Protein AF-A0A2H8TKL1-F1 (afdb_monomer_lite)

Sequence (276 aa):
MDITWTDFHLDENIFYFHNADLKSLTFVLDSDTKDNFYLNLLTKSLANVLDAPNDHSMVLAVPGKTNYFHPKIPAFDVKYIDNCIKINDFPDPTKYLIKNTSTANYTKDQIFDCWLHQNQSWSDLVSVSENQKNSGEDSDDIFSINLHLATTSLSGSSLKNTRIPYSHKEDVSIVKYIIKNKYAFNVNVVSMWQRMEHDNVCKYRSWQSMKQRYLKHIKNDLNSKKHSFPFLTPKKLQILQQGLRYGKKKNIDREAIKLRCNKTRNFYGSTTDSSS

Structure (mmCIF, N/CA/C/O backbone):
data_AF-A0A2H8TKL1-F1
#
_entry.id   AF-A0A2H8TKL1-F1
#
loop_
_atom_site.group_PDB
_atom_site.id
_atom_site.type_symbol
_atom_site.label_atom_id
_atom_site.label_alt_id
_atom_site.label_comp_id
_atom_site.label_asym_id
_atom_site.label_entity_id
_atom_site.label_seq_id
_atom_site.pdbx_PDB_ins_code
_atom_site.Cartn_x
_atom_site.Cartn_y
_atom_site.Cartn_z
_atom_site.occupancy
_atom_site.B_iso_or_equiv
_atom_site.auth_seq_id
_atom_site.auth_comp_id
_atom_site.auth_asym_id
_atom_site.auth_atom_id
_atom_site.pdbx_PDB_model_num
ATOM 1 N N . MET A 1 1 ? -26.670 10.654 -2.402 1.00 38.06 1 MET A N 1
ATOM 2 C CA . MET A 1 1 ? -26.545 9.782 -3.586 1.00 38.06 1 MET A CA 1
ATOM 3 C C . MET A 1 1 ? -26.139 8.431 -3.057 1.00 38.06 1 MET A C 1
ATOM 5 O O . MET A 1 1 ? -24.970 8.243 -2.740 1.00 38.06 1 MET A O 1
ATOM 9 N N . ASP A 1 2 ? -27.120 7.560 -2.860 1.00 41.69 2 ASP A N 1
ATOM 10 C CA . ASP A 1 2 ? -26.876 6.191 -2.425 1.00 41.69 2 ASP A CA 1
ATOM 11 C C . ASP A 1 2 ? -26.341 5.423 -3.626 1.00 41.69 2 ASP A C 1
ATOM 13 O O . ASP A 1 2 ? -27.046 5.184 -4.603 1.00 41.69 2 ASP A O 1
ATOM 17 N N . ILE A 1 3 ? -25.043 5.139 -3.597 1.00 44.12 3 ILE A N 1
ATOM 18 C CA . ILE A 1 3 ? -24.404 4.281 -4.587 1.00 44.12 3 ILE A CA 1
ATOM 19 C C . ILE A 1 3 ? -24.923 2.872 -4.297 1.00 44.12 3 ILE A C 1
ATOM 21 O O . ILE A 1 3 ? -24.530 2.256 -3.311 1.00 44.12 3 ILE A O 1
ATOM 25 N N . THR A 1 4 ? -25.849 2.371 -5.110 1.00 45.84 4 THR A N 1
ATOM 26 C CA . THR A 1 4 ? -26.274 0.970 -5.061 1.00 45.84 4 THR A CA 1
ATOM 27 C C . THR A 1 4 ? -25.164 0.121 -5.678 1.00 45.84 4 THR A C 1
ATOM 29 O O . THR A 1 4 ? -24.956 0.133 -6.888 1.00 45.84 4 THR A O 1
ATOM 32 N N . TRP A 1 5 ? -24.404 -0.578 -4.834 1.00 54.97 5 TRP A N 1
ATOM 33 C CA . TRP A 1 5 ? -23.156 -1.284 -5.175 1.00 54.97 5 TRP A CA 1
ATOM 34 C C . TRP A 1 5 ? -23.322 -2.550 -6.038 1.00 54.97 5 TRP A C 1
ATOM 36 O O . TRP A 1 5 ? -22.360 -3.293 -6.226 1.00 54.97 5 TRP A O 1
ATOM 46 N N . THR A 1 6 ? -24.507 -2.804 -6.595 1.00 55.06 6 THR A N 1
ATOM 47 C CA . THR A 1 6 ? -24.780 -3.967 -7.457 1.00 55.06 6 THR A CA 1
ATOM 48 C C . THR A 1 6 ? -24.004 -3.956 -8.779 1.00 55.06 6 THR A C 1
ATOM 50 O O . THR A 1 6 ? -23.873 -5.010 -9.388 1.00 55.06 6 THR A O 1
ATOM 53 N N . ASP A 1 7 ? -23.430 -2.817 -9.182 1.00 52.41 7 ASP A N 1
ATOM 54 C CA . ASP A 1 7 ? -22.697 -2.665 -10.452 1.00 52.41 7 ASP A CA 1
ATOM 55 C C . ASP A 1 7 ? -21.166 -2.779 -10.336 1.00 52.41 7 ASP A C 1
ATOM 57 O O . ASP A 1 7 ? -20.454 -2.652 -11.336 1.00 52.41 7 ASP A O 1
ATOM 61 N N . PHE A 1 8 ? -20.613 -3.039 -9.145 1.00 55.91 8 PHE A N 1
ATOM 62 C CA . PHE A 1 8 ? -19.185 -3.344 -9.043 1.00 55.91 8 PHE A CA 1
ATOM 63 C C . PHE A 1 8 ? -18.929 -4.775 -9.530 1.00 55.91 8 PHE A C 1
ATOM 65 O O . PHE A 1 8 ? -18.971 -5.733 -8.758 1.00 55.91 8 PHE A O 1
ATOM 72 N N . HIS A 1 9 ? -18.617 -4.916 -10.820 1.00 56.59 9 HIS A N 1
ATOM 73 C CA . HIS A 1 9 ? -17.914 -6.082 -11.353 1.00 56.59 9 HIS A CA 1
ATOM 74 C C . HIS A 1 9 ? -16.545 -6.184 -10.659 1.00 56.59 9 HIS A C 1
ATOM 76 O O . HIS A 1 9 ? -15.546 -5.622 -11.107 1.00 56.59 9 HIS A O 1
ATOM 82 N N . LEU A 1 10 ? -16.522 -6.870 -9.514 1.00 55.94 10 LEU A N 1
ATOM 83 C CA . LEU A 1 10 ? -15.353 -7.064 -8.648 1.00 55.94 10 LEU A CA 1
ATOM 84 C C . LEU A 1 10 ? -14.206 -7.826 -9.333 1.00 55.94 10 LEU A C 1
ATOM 86 O O . LEU A 1 10 ? -13.107 -7.867 -8.792 1.00 55.94 10 LEU A O 1
ATOM 90 N N . ASP A 1 11 ? -14.428 -8.405 -10.511 1.00 57.38 11 ASP A N 1
ATOM 91 C CA . ASP A 1 11 ? -13.526 -9.402 -11.085 1.00 57.38 11 ASP A CA 1
ATOM 92 C C . ASP A 1 11 ? -12.230 -8.827 -11.685 1.00 57.38 11 ASP A C 1
ATOM 94 O O . ASP A 1 11 ? -11.278 -9.579 -11.889 1.00 57.38 11 ASP A O 1
ATOM 98 N N . GLU A 1 12 ? -12.128 -7.511 -11.922 1.00 62.22 12 GLU A N 1
ATOM 99 C CA . GLU A 1 12 ? -10.955 -6.946 -12.616 1.00 62.22 12 GLU A CA 1
ATOM 100 C C . GLU A 1 12 ? -10.049 -6.025 -11.778 1.00 62.22 12 GLU A C 1
ATOM 102 O O . GLU A 1 12 ? -8.913 -5.789 -12.185 1.00 62.22 12 GLU A O 1
ATOM 107 N N . ASN A 1 13 ? -10.465 -5.545 -10.596 1.00 65.69 13 ASN A N 1
ATOM 108 C CA . ASN A 1 13 ? -9.659 -4.616 -9.777 1.00 65.69 13 ASN A CA 1
ATOM 109 C C . ASN A 1 13 ? -9.813 -4.843 -8.261 1.00 65.69 13 ASN A C 1
ATOM 111 O O . ASN A 1 13 ? -10.158 -3.929 -7.512 1.00 65.69 13 ASN A O 1
ATOM 115 N N . ILE A 1 14 ? -9.548 -6.063 -7.791 1.00 82.69 14 ILE A N 1
ATOM 116 C CA . ILE A 1 14 ? -9.541 -6.359 -6.351 1.00 82.69 14 ILE A CA 1
ATOM 117 C C . ILE A 1 14 ? -8.308 -5.709 -5.707 1.00 82.69 14 ILE A C 1
ATOM 119 O O . ILE A 1 14 ? -7.169 -6.102 -5.973 1.00 82.69 14 ILE A O 1
ATOM 123 N N . PHE A 1 15 ? -8.534 -4.715 -4.845 1.00 91.25 15 PHE A N 1
ATOM 124 C CA . PHE A 1 15 ? -7.506 -4.201 -3.942 1.00 91.25 15 PHE A CA 1
ATOM 125 C C . PHE A 1 15 ? -7.293 -5.211 -2.814 1.00 91.25 15 PHE A C 1
ATOM 127 O O . PHE A 1 15 ? -8.241 -5.582 -2.119 1.00 91.25 15 PHE A O 1
ATOM 134 N N . TYR A 1 16 ? -6.051 -5.662 -2.644 1.00 94.75 16 TYR A N 1
ATOM 135 C CA . TYR A 1 16 ? -5.690 -6.641 -1.625 1.00 94.75 16 TYR A CA 1
ATOM 136 C C . TYR A 1 16 ? -5.029 -5.963 -0.427 1.00 94.75 16 TYR A C 1
ATOM 138 O O . TYR A 1 16 ? -4.025 -5.264 -0.582 1.00 94.75 16 TY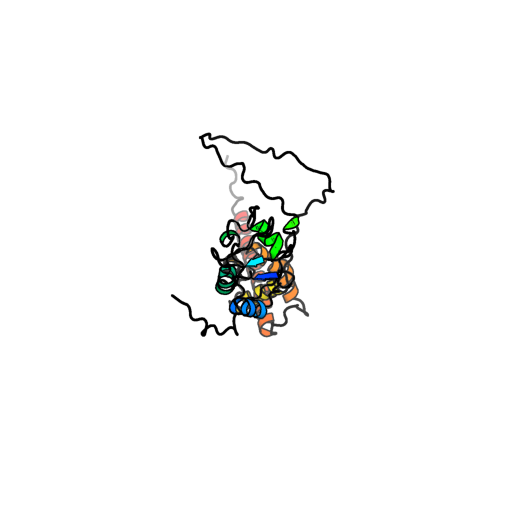R A O 1
ATOM 146 N N . PHE A 1 17 ? -5.526 -6.243 0.775 1.00 96.44 17 PHE A N 1
ATOM 147 C CA . PHE A 1 17 ? -4.977 -5.687 2.010 1.00 96.44 17 PHE A CA 1
ATOM 148 C C . PHE A 1 17 ? -3.799 -6.528 2.511 1.00 96.44 17 PHE A C 1
ATOM 150 O O . PHE A 1 17 ? -3.927 -7.291 3.465 1.00 96.44 17 PHE A O 1
ATOM 157 N N . HIS A 1 18 ? -2.638 -6.372 1.871 1.00 94.75 18 HIS A N 1
ATOM 158 C CA . HIS A 1 18 ? -1.380 -6.956 2.336 1.00 94.75 18 HIS A CA 1
ATOM 159 C C . HIS A 1 18 ? -0.299 -5.895 2.510 1.00 94.75 18 HIS A C 1
ATOM 161 O O . HIS A 1 18 ? -0.293 -4.867 1.828 1.00 94.75 18 HIS A O 1
ATOM 167 N N . ASN A 1 19 ? 0.653 -6.180 3.391 1.00 91.44 19 ASN A N 1
ATOM 168 C CA . ASN A 1 19 ? 1.857 -5.376 3.524 1.00 91.44 19 ASN A CA 1
ATOM 169 C C . ASN A 1 19 ? 2.896 -5.685 2.423 1.00 91.44 19 ASN A C 1
ATOM 171 O O . ASN A 1 19 ? 2.672 -6.485 1.510 1.00 91.44 19 ASN A O 1
ATOM 175 N N . ALA A 1 20 ? 4.066 -5.045 2.516 1.00 85.94 20 ALA A N 1
ATOM 176 C CA . ALA A 1 20 ? 5.173 -5.247 1.578 1.00 85.94 20 ALA A CA 1
ATOM 177 C C . ALA A 1 20 ? 5.708 -6.695 1.554 1.00 85.94 20 ALA A C 1
ATOM 179 O O . ALA A 1 20 ? 6.213 -7.133 0.520 1.00 85.94 20 ALA A O 1
ATOM 180 N N . ASP A 1 21 ? 5.535 -7.438 2.650 1.00 90.06 21 ASP A N 1
ATOM 181 C CA . ASP A 1 21 ? 5.932 -8.842 2.803 1.00 90.06 21 ASP A CA 1
ATOM 182 C C . ASP A 1 21 ? 4.817 -9.827 2.412 1.00 90.06 21 ASP A C 1
ATOM 184 O O . ASP A 1 21 ? 4.924 -11.021 2.687 1.00 90.06 21 ASP A O 1
ATOM 188 N N . LEU A 1 22 ? 3.739 -9.342 1.778 1.00 89.25 22 LEU A N 1
ATOM 189 C CA . LEU A 1 22 ? 2.552 -10.121 1.401 1.00 89.25 22 LEU A CA 1
ATOM 190 C C . LEU A 1 22 ? 1.801 -10.744 2.591 1.00 89.25 22 LEU A C 1
ATOM 192 O O . LEU A 1 22 ? 1.017 -11.671 2.404 1.00 89.25 22 LEU A O 1
ATOM 196 N N . LYS A 1 23 ? 1.998 -10.233 3.811 1.00 95.19 23 LYS A N 1
ATOM 197 C CA . LYS A 1 23 ? 1.192 -10.619 4.975 1.00 95.19 23 LYS A CA 1
ATOM 198 C C . LYS A 1 23 ? -0.133 -9.872 4.950 1.00 95.19 23 LYS A C 1
ATOM 200 O O . LYS A 1 23 ? -0.144 -8.657 4.746 1.00 95.19 23 LYS A O 1
ATOM 205 N N . SER A 1 24 ? -1.228 -10.591 5.176 1.00 96.75 24 SER A N 1
ATOM 206 C CA . SER A 1 24 ? -2.564 -10.002 5.269 1.00 96.75 24 SER A CA 1
ATOM 207 C C . SER A 1 24 ? -2.625 -9.005 6.421 1.00 96.75 24 SER A C 1
ATOM 209 O O . SER A 1 24 ? -2.179 -9.291 7.535 1.00 96.75 24 SER A O 1
ATOM 211 N N . LEU A 1 25 ? -3.182 -7.829 6.152 1.00 97.94 25 LEU A N 1
ATOM 212 C CA . LEU A 1 25 ? -3.425 -6.821 7.174 1.00 97.94 25 LEU A CA 1
ATOM 213 C C . LEU A 1 25 ? -4.602 -7.248 8.039 1.00 97.94 25 LEU A C 1
ATOM 215 O O . LEU A 1 25 ? -5.561 -7.848 7.550 1.00 97.94 25 LEU A O 1
ATOM 219 N N . THR A 1 26 ? -4.500 -6.950 9.331 1.00 98.31 26 THR A N 1
ATOM 220 C CA . THR A 1 26 ? -5.497 -7.353 10.317 1.00 98.31 26 THR A CA 1
ATOM 221 C C . THR A 1 26 ? -6.439 -6.197 10.622 1.00 98.31 26 THR A C 1
ATOM 223 O O . THR A 1 26 ? -6.000 -5.083 10.909 1.00 98.31 26 THR A O 1
ATOM 226 N N . PHE A 1 27 ? -7.735 -6.479 10.580 1.00 97.94 27 PHE A N 1
ATOM 227 C CA . PHE A 1 27 ? -8.808 -5.554 10.908 1.00 97.94 27 PHE A CA 1
ATOM 228 C C . PHE A 1 27 ? -9.703 -6.131 11.994 1.00 97.94 27 PHE A C 1
ATOM 230 O O . PHE A 1 27 ? -9.817 -7.346 12.149 1.00 97.94 27 PHE A O 1
ATOM 237 N N . VAL A 1 28 ? -10.375 -5.241 12.710 1.00 97.38 28 VAL A N 1
ATOM 238 C CA . VAL A 1 28 ? -11.464 -5.576 13.625 1.00 97.38 28 VAL A CA 1
ATOM 239 C C . VAL A 1 28 ? -12.647 -4.710 13.251 1.00 97.38 28 VAL A C 1
ATOM 241 O O . VAL A 1 28 ? -12.505 -3.496 13.127 1.00 97.38 28 VAL A O 1
ATOM 244 N N . LEU A 1 29 ? -13.804 -5.329 13.051 1.00 96.56 29 LEU A N 1
ATOM 245 C CA . LEU A 1 29 ? -15.054 -4.606 12.859 1.00 96.56 29 LEU A CA 1
ATOM 246 C C . LEU A 1 29 ? -15.709 -4.439 14.224 1.00 96.56 29 LEU A C 1
ATOM 248 O O . LEU A 1 29 ? -15.993 -5.435 14.894 1.00 96.56 29 LEU A O 1
ATOM 252 N N . ASP A 1 30 ? -15.935 -3.192 14.630 1.00 93.62 30 ASP A N 1
ATOM 253 C CA . ASP A 1 30 ? -16.684 -2.904 15.848 1.00 93.62 30 ASP A CA 1
ATOM 254 C C . ASP A 1 30 ? -18.075 -3.557 15.796 1.00 93.62 30 ASP A C 1
ATOM 256 O O . ASP A 1 30 ? -18.665 -3.712 14.727 1.00 93.62 30 ASP A O 1
ATOM 260 N N . SER A 1 31 ? -18.604 -3.943 16.956 1.00 80.56 31 SER A N 1
ATOM 261 C CA . SER A 1 31 ? -19.872 -4.672 17.086 1.00 80.56 31 SER A CA 1
ATOM 262 C C . SER A 1 31 ? -21.051 -3.944 16.430 1.00 80.56 31 SER A C 1
ATOM 264 O O . SER A 1 31 ? -21.811 -4.561 15.684 1.00 80.56 31 SER A O 1
ATOM 266 N N . ASP A 1 32 ? -21.116 -2.621 16.594 1.00 77.00 32 ASP A N 1
ATOM 267 C CA . ASP A 1 32 ? -22.122 -1.742 15.982 1.00 77.00 32 ASP A CA 1
ATOM 268 C C . ASP A 1 32 ? -21.934 -1.591 14.455 1.00 77.00 32 ASP A C 1
ATOM 270 O O . ASP A 1 32 ? -22.788 -1.055 13.747 1.00 77.00 32 ASP A O 1
ATOM 274 N N . THR A 1 33 ? -20.800 -2.078 13.941 1.00 65.69 33 THR A N 1
ATOM 275 C CA . THR A 1 33 ? -20.352 -2.020 12.542 1.00 65.69 33 THR A CA 1
ATOM 276 C C . THR A 1 33 ? -20.132 -3.421 11.952 1.00 65.69 33 THR A C 1
ATOM 278 O O . THR A 1 33 ? -19.560 -3.539 10.867 1.00 65.69 33 THR A O 1
ATOM 281 N N . LYS A 1 34 ? -20.619 -4.494 12.607 1.00 66.00 34 LYS A N 1
ATOM 282 C CA . LYS A 1 34 ? -20.671 -5.865 12.049 1.00 66.00 34 LYS A CA 1
ATOM 283 C C . LYS A 1 34 ? -21.721 -5.971 10.934 1.00 66.00 34 LYS A C 1
ATOM 285 O O . LYS A 1 34 ? -22.572 -6.856 10.912 1.00 66.00 34 LYS A O 1
ATOM 290 N N . ASP A 1 35 ? -21.657 -5.047 9.986 1.00 78.62 35 ASP A N 1
ATOM 291 C CA . ASP A 1 35 ? -22.319 -5.173 8.709 1.00 78.62 35 ASP A CA 1
ATOM 292 C C . ASP A 1 35 ? -21.633 -6.310 7.943 1.00 78.62 35 ASP A C 1
ATOM 294 O O . ASP A 1 35 ? -20.423 -6.279 7.677 1.00 78.62 35 ASP A O 1
ATOM 298 N N . ASN A 1 36 ? -22.420 -7.325 7.584 1.00 85.94 36 ASN A N 1
ATOM 299 C CA . ASN A 1 36 ? -21.974 -8.447 6.763 1.00 85.94 36 ASN A CA 1
ATOM 300 C C . ASN A 1 36 ? -21.308 -7.977 5.460 1.00 85.94 36 ASN A C 1
ATOM 302 O O . ASN A 1 36 ? -20.494 -8.708 4.894 1.00 85.94 36 ASN A O 1
ATOM 306 N N . PHE A 1 37 ? -21.622 -6.767 4.984 1.00 90.38 37 PHE A N 1
ATOM 307 C CA . PHE A 1 37 ? -20.977 -6.150 3.835 1.00 90.38 37 PHE A CA 1
ATOM 308 C C . PHE A 1 37 ? -19.463 -5.990 4.018 1.00 90.38 37 PHE A C 1
ATOM 310 O O . PHE A 1 37 ? -18.702 -6.556 3.231 1.00 90.38 37 PHE A O 1
ATOM 317 N N . TYR A 1 38 ? -19.007 -5.267 5.049 1.00 92.31 38 TYR A N 1
ATOM 318 C CA . TYR A 1 38 ? -17.575 -4.994 5.234 1.00 92.31 38 TYR A CA 1
ATOM 319 C C . TYR A 1 38 ? -16.793 -6.252 5.592 1.00 92.31 38 TYR A C 1
ATOM 321 O O . TYR A 1 38 ? -15.661 -6.405 5.139 1.00 92.31 38 TYR A O 1
ATOM 329 N N . LEU A 1 39 ? -17.406 -7.178 6.334 1.00 93.62 39 LEU A N 1
ATOM 330 C CA . LEU A 1 39 ? -16.805 -8.482 6.602 1.00 93.62 39 LEU A CA 1
ATOM 331 C C . LEU A 1 39 ? -16.534 -9.227 5.290 1.00 93.62 39 LEU A C 1
ATOM 333 O O . LEU A 1 39 ? -15.393 -9.588 5.010 1.00 93.62 39 LEU A O 1
ATOM 337 N N . ASN A 1 40 ? -17.558 -9.377 4.445 1.00 92.88 40 ASN A N 1
ATOM 338 C CA . ASN A 1 40 ? -17.420 -10.039 3.149 1.00 92.88 40 ASN A CA 1
ATOM 339 C C . ASN A 1 40 ? -16.418 -9.324 2.235 1.00 92.88 40 ASN A C 1
ATOM 341 O O . ASN A 1 40 ? -15.656 -9.983 1.527 1.00 92.88 40 ASN A O 1
ATOM 345 N N . LEU A 1 41 ? -16.415 -7.990 2.240 1.00 92.38 41 LEU A N 1
ATOM 346 C CA . LEU A 1 41 ? -15.499 -7.177 1.447 1.00 92.38 41 LEU A CA 1
ATOM 347 C C . LEU A 1 41 ? -14.042 -7.406 1.866 1.00 92.38 41 LEU A C 1
ATOM 349 O O . LEU A 1 41 ? -13.205 -7.727 1.026 1.00 92.38 41 LEU A O 1
ATOM 353 N N . LEU A 1 42 ? -13.753 -7.317 3.166 1.00 95.12 42 LEU A N 1
ATOM 354 C CA . LEU A 1 42 ? -12.420 -7.545 3.721 1.00 95.12 42 LEU A CA 1
ATOM 355 C C . LEU A 1 42 ? -11.940 -8.980 3.468 1.00 95.12 42 LEU A C 1
ATOM 357 O O . LEU A 1 42 ? -10.810 -9.169 3.014 1.00 95.12 42 LEU A O 1
ATOM 361 N N . THR A 1 43 ? -12.802 -9.982 3.671 1.00 94.56 43 THR A N 1
ATOM 362 C CA . THR A 1 43 ? -12.475 -11.387 3.387 1.00 94.56 43 THR A CA 1
ATOM 363 C C . THR A 1 43 ? -12.165 -11.611 1.904 1.00 94.56 43 THR A C 1
ATOM 365 O O . THR A 1 43 ? -11.169 -12.259 1.580 1.00 94.56 43 THR A O 1
ATOM 368 N N . LYS A 1 44 ? -12.956 -11.039 0.983 1.00 92.94 44 LYS A N 1
ATOM 369 C CA . LYS A 1 44 ? -12.690 -11.120 -0.468 1.00 92.94 44 LYS A CA 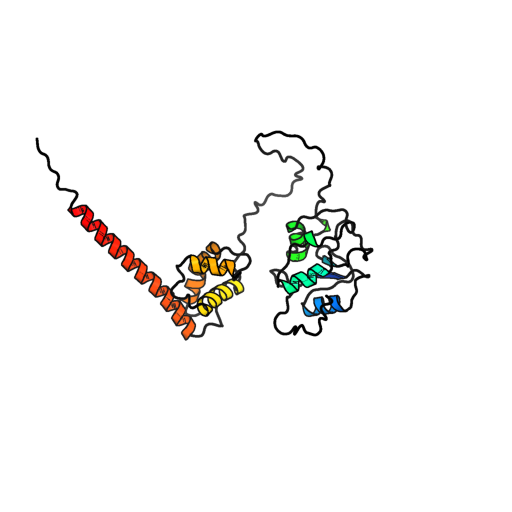1
ATOM 370 C C . LYS A 1 44 ? -11.389 -10.421 -0.869 1.00 92.94 44 LYS A C 1
ATOM 372 O O . LYS A 1 44 ? -10.696 -10.893 -1.765 1.00 92.94 44 LYS A O 1
ATOM 377 N N . SER A 1 45 ? -11.030 -9.344 -0.178 1.00 93.62 45 SER A N 1
ATOM 378 C CA . SER A 1 45 ? -9.758 -8.635 -0.348 1.00 93.62 45 SER A CA 1
ATOM 379 C C . SER A 1 45 ? -8.578 -9.273 0.407 1.00 93.62 45 SER A C 1
ATOM 381 O O . SER A 1 45 ? -7.518 -8.648 0.517 1.00 93.62 45 SER A O 1
ATOM 383 N N . LEU A 1 46 ? -8.735 -10.514 0.896 1.00 94.56 46 LEU A N 1
ATOM 384 C CA . LEU A 1 46 ? -7.721 -11.304 1.613 1.00 94.56 46 LEU A CA 1
ATOM 385 C C . LEU A 1 46 ? -7.170 -10.624 2.877 1.00 94.56 46 LEU A C 1
ATOM 387 O O . LEU A 1 46 ? -6.040 -10.885 3.300 1.00 94.56 46 LEU A O 1
ATOM 391 N N . ALA A 1 47 ? -7.965 -9.747 3.485 1.00 97.19 47 ALA A N 1
ATOM 392 C CA . ALA A 1 47 ? -7.662 -9.188 4.788 1.00 97.19 47 ALA A CA 1
ATOM 393 C C . ALA A 1 47 ? -7.958 -10.215 5.892 1.00 97.19 47 ALA A C 1
ATOM 395 O O . ALA A 1 47 ? -8.875 -11.031 5.773 1.00 97.19 47 ALA A O 1
ATOM 396 N N . ASN A 1 48 ? -7.210 -10.144 6.990 1.00 97.75 48 ASN A N 1
ATOM 397 C CA . ASN A 1 48 ? -7.514 -10.903 8.196 1.00 97.75 48 ASN A CA 1
ATOM 398 C C . ASN A 1 48 ? -8.504 -10.102 9.053 1.00 97.75 48 ASN A C 1
ATOM 400 O O . ASN A 1 48 ? -8.244 -8.937 9.345 1.00 97.75 48 ASN A O 1
ATOM 404 N N . VAL A 1 49 ? -9.621 -10.701 9.464 1.00 97.12 49 VAL A N 1
ATOM 405 C CA . VAL A 1 49 ? -10.632 -10.035 10.300 1.00 97.12 49 VAL A CA 1
ATOM 406 C C . VAL A 1 49 ? -10.744 -10.784 11.622 1.00 97.12 49 VAL A C 1
ATOM 408 O O . VAL A 1 49 ? -11.002 -11.984 11.626 1.00 97.12 49 VAL A O 1
ATOM 411 N N . LEU A 1 50 ? -10.519 -10.085 12.733 1.00 96.75 50 LEU A N 1
ATOM 412 C CA . LEU A 1 50 ? -10.567 -10.639 14.087 1.00 96.75 50 LEU A CA 1
ATOM 413 C C . LEU A 1 50 ? -11.771 -10.102 14.864 1.00 96.75 50 LEU A C 1
ATOM 415 O O . LEU A 1 50 ? -12.275 -9.016 14.582 1.00 96.75 50 LEU A O 1
ATOM 419 N N . ASP A 1 51 ? -12.182 -10.847 15.891 1.00 95.06 51 ASP A N 1
ATOM 420 C CA . ASP A 1 51 ? -13.224 -10.415 16.831 1.00 95.06 51 ASP A CA 1
ATOM 421 C C . ASP A 1 51 ? -12.715 -9.434 17.897 1.00 95.06 51 ASP A C 1
ATOM 423 O O . ASP A 1 51 ? -13.507 -8.681 18.458 1.00 95.06 51 ASP A O 1
ATOM 427 N N . ALA A 1 52 ? -11.410 -9.434 18.186 1.00 95.75 52 ALA A N 1
ATOM 428 C CA . ALA A 1 52 ? -10.800 -8.590 19.209 1.00 95.75 52 ALA A CA 1
ATOM 429 C C . ALA A 1 52 ? -9.521 -7.912 18.687 1.00 95.75 52 ALA A C 1
ATOM 431 O O . ALA A 1 52 ? -8.773 -8.530 17.918 1.00 95.75 52 ALA A O 1
ATOM 432 N N . PRO A 1 53 ? -9.252 -6.657 19.097 1.00 97.38 53 PRO A N 1
ATOM 433 C CA . PRO A 1 53 ? -8.062 -5.933 18.675 1.00 97.38 53 PRO A CA 1
ATOM 434 C C . PRO A 1 53 ? -6.787 -6.537 19.260 1.00 97.38 53 PRO A C 1
ATOM 436 O O . PRO A 1 53 ? -6.746 -7.006 20.394 1.00 97.38 53 PRO A O 1
ATOM 439 N N . ASN A 1 54 ? -5.728 -6.477 18.460 1.00 96.69 54 ASN A N 1
ATOM 440 C CA . ASN A 1 54 ? -4.354 -6.749 18.857 1.00 96.69 54 ASN A CA 1
ATOM 441 C C . ASN A 1 54 ? -3.433 -5.587 18.449 1.00 96.69 54 ASN A C 1
ATOM 443 O O . ASN A 1 54 ? -3.852 -4.641 17.774 1.00 96.69 54 ASN A O 1
ATOM 447 N N . ASP A 1 55 ? -2.158 -5.700 18.810 1.00 96.62 55 ASP A N 1
ATOM 448 C CA . ASP A 1 55 ? -1.126 -4.677 18.618 1.00 96.62 55 ASP A CA 1
ATOM 449 C C . ASP A 1 55 ? -0.823 -4.269 17.165 1.00 96.62 55 ASP A C 1
ATOM 451 O O . ASP A 1 55 ? -0.128 -3.277 16.953 1.00 96.62 55 ASP A O 1
ATOM 455 N N . HIS A 1 56 ? -1.360 -4.985 16.175 1.00 97.50 56 HIS A N 1
ATOM 456 C CA . HIS A 1 56 ? -1.177 -4.707 14.746 1.00 97.50 56 HIS A CA 1
ATOM 457 C C . HIS A 1 56 ? -2.502 -4.669 13.977 1.00 97.50 56 HIS A C 1
ATOM 459 O O . HIS A 1 56 ? -2.527 -4.773 12.748 1.00 97.50 56 HIS A O 1
ATOM 465 N N . SER A 1 57 ? -3.621 -4.555 14.690 1.00 97.88 57 SER A N 1
ATOM 466 C CA . SER A 1 57 ? -4.951 -4.491 14.092 1.00 97.88 57 SER A CA 1
ATOM 467 C C . SER A 1 57 ? -5.409 -3.047 13.889 1.00 97.88 57 SER A C 1
ATOM 469 O O . SER A 1 57 ? -5.051 -2.158 14.663 1.00 97.88 57 SER A O 1
ATOM 471 N N . MET A 1 58 ? -6.207 -2.817 12.846 1.00 98.06 58 MET A N 1
ATOM 472 C CA . MET A 1 58 ? -6.947 -1.571 12.647 1.00 98.06 58 MET A CA 1
ATOM 473 C C . MET A 1 58 ? -8.421 -1.800 12.983 1.00 98.06 58 MET A C 1
ATOM 475 O O . MET A 1 58 ? -9.084 -2.622 12.349 1.00 98.06 58 MET A O 1
ATOM 479 N N . VAL A 1 59 ? -8.933 -1.073 13.974 1.00 97.81 59 VAL A N 1
ATOM 480 C CA . VAL A 1 59 ? -10.346 -1.145 14.365 1.00 97.81 59 VAL A CA 1
ATOM 481 C C . VAL A 1 59 ? -11.158 -0.209 13.481 1.00 97.81 59 VAL A C 1
ATOM 483 O O . VAL A 1 59 ? -10.842 0.973 13.382 1.00 97.81 59 VAL A O 1
ATOM 486 N N . LEU A 1 60 ? -12.194 -0.725 12.832 1.00 97.69 60 LEU A N 1
ATOM 487 C CA . LEU A 1 60 ? -13.085 0.027 11.956 1.00 97.69 60 LEU A CA 1
ATOM 488 C C . LEU A 1 60 ? -14.453 0.169 12.612 1.00 97.69 60 LEU A C 1
ATOM 490 O O . LEU A 1 60 ? -15.028 -0.819 13.077 1.00 97.69 60 LEU A O 1
ATOM 494 N N . ALA A 1 61 ? -14.986 1.386 12.609 1.00 96.81 61 ALA A N 1
ATOM 495 C CA . ALA A 1 61 ? -16.293 1.675 13.169 1.00 96.81 61 ALA A CA 1
ATOM 496 C C . ALA A 1 61 ? -17.013 2.804 12.416 1.00 96.81 61 ALA A C 1
ATOM 498 O O . ALA A 1 61 ? -16.403 3.560 11.657 1.00 96.81 61 ALA A O 1
ATOM 499 N N . VAL A 1 62 ? -18.323 2.944 12.628 1.00 95.12 62 VAL A N 1
ATOM 500 C CA . VAL A 1 62 ? -19.089 4.090 12.112 1.00 95.12 62 VAL A CA 1
ATOM 501 C C . VAL A 1 62 ? -18.996 5.263 13.098 1.00 95.12 62 VAL A C 1
ATOM 503 O O . VAL A 1 62 ? -19.421 5.123 14.252 1.00 95.12 62 VAL A O 1
ATOM 506 N N . PRO A 1 63 ? -18.501 6.445 12.677 1.00 95.00 63 PRO A N 1
ATOM 507 C CA . PRO A 1 63 ? -18.439 7.616 13.546 1.00 95.00 63 PRO A CA 1
ATOM 508 C C . PRO A 1 63 ? -19.804 7.967 14.150 1.00 95.00 63 PRO A C 1
ATOM 510 O O . PRO A 1 63 ? -20.819 7.993 13.453 1.00 95.00 63 PRO A O 1
ATOM 513 N N . GLY A 1 64 ? -19.826 8.247 15.454 1.00 93.00 64 GLY A N 1
ATOM 514 C CA . GLY A 1 64 ? -21.038 8.614 16.195 1.00 93.00 64 GLY A CA 1
ATOM 515 C C . GLY A 1 64 ? -21.967 7.452 16.564 1.00 93.00 64 GLY A C 1
ATOM 516 O O . GLY A 1 64 ? -22.953 7.692 17.252 1.00 93.00 64 GLY A O 1
ATOM 517 N N . LYS A 1 65 ? -21.671 6.216 16.137 1.00 91.69 65 LYS A N 1
ATOM 518 C CA . LYS A 1 65 ? -22.439 5.016 16.518 1.00 91.69 65 LYS A CA 1
ATOM 519 C C . LYS A 1 65 ? -21.661 4.026 17.381 1.00 91.69 65 LYS A C 1
ATOM 521 O O . LYS A 1 65 ? -22.279 3.161 17.978 1.00 91.69 65 LYS A O 1
ATOM 526 N N . THR A 1 66 ? -20.338 4.141 17.409 1.00 92.56 66 THR A N 1
ATOM 527 C CA . THR A 1 66 ? -19.460 3.194 18.096 1.00 92.56 66 THR A CA 1
ATOM 528 C C . THR A 1 66 ? -19.345 3.478 19.589 1.00 92.56 66 THR A C 1
ATOM 530 O O . THR A 1 66 ? -19.177 4.629 19.995 1.00 92.56 66 THR A O 1
ATOM 533 N N . ASN A 1 67 ? -19.374 2.413 20.389 1.00 93.75 67 ASN A N 1
ATOM 534 C CA . ASN A 1 67 ? -19.042 2.443 21.818 1.00 93.75 67 ASN A CA 1
ATOM 535 C C . ASN A 1 67 ? -17.615 1.948 22.105 1.00 93.75 67 ASN A C 1
ATOM 537 O O . ASN A 1 67 ? -17.237 1.756 23.263 1.00 93.75 67 ASN A O 1
ATOM 541 N N . TYR A 1 68 ? -16.822 1.708 21.061 1.00 95.62 68 TYR A N 1
ATOM 542 C CA . TYR A 1 68 ? -15.468 1.201 21.200 1.00 95.62 68 TYR A CA 1
ATOM 543 C C . TYR A 1 68 ? -14.550 2.230 21.872 1.00 95.62 68 TYR A C 1
ATOM 545 O O . TYR A 1 68 ? -14.447 3.385 21.449 1.00 95.62 68 TYR A O 1
ATOM 553 N N . PHE A 1 69 ? -13.816 1.774 22.884 1.00 95.94 69 PHE A N 1
ATOM 554 C CA . PHE A 1 69 ? -12.749 2.533 23.517 1.00 95.94 69 PHE A CA 1
ATOM 555 C C . PHE A 1 69 ? -11.581 1.615 23.863 1.00 95.94 69 PHE A C 1
ATOM 557 O O . PHE A 1 69 ? -11.765 0.568 24.486 1.00 95.94 69 PHE A O 1
ATOM 564 N N . HIS A 1 70 ? -10.367 2.036 23.513 1.00 95.50 70 HIS A N 1
ATOM 565 C CA . HIS A 1 70 ? -9.146 1.368 23.941 1.00 95.50 70 HIS A CA 1
ATOM 566 C C . HIS A 1 70 ? -8.042 2.388 24.256 1.00 95.50 70 HIS A C 1
ATOM 568 O O . HIS A 1 70 ? -7.790 3.285 23.446 1.00 95.50 70 HIS A O 1
ATOM 574 N N . PRO A 1 71 ? -7.295 2.242 25.370 1.00 93.62 71 PRO A N 1
ATOM 575 C CA . PRO A 1 71 ? -6.290 3.229 25.777 1.00 93.62 71 PRO A CA 1
ATOM 576 C C . PRO A 1 71 ? -5.234 3.537 24.705 1.00 93.62 71 PRO A C 1
ATOM 578 O O . PRO A 1 71 ? -4.760 4.665 24.615 1.00 93.62 71 PRO A O 1
ATOM 581 N N . LYS A 1 72 ? -4.892 2.548 23.865 1.00 94.25 72 LYS A N 1
ATOM 582 C CA . LYS A 1 72 ? -3.793 2.633 22.882 1.00 94.25 72 LYS A CA 1
ATOM 583 C C . LYS A 1 72 ? -4.142 2.269 21.433 1.00 94.25 72 LYS A C 1
ATOM 585 O O . LYS A 1 72 ? -3.267 2.280 20.583 1.00 94.25 72 LYS A O 1
ATOM 590 N N . ILE A 1 73 ? -5.370 1.845 21.141 1.00 96.31 73 ILE A N 1
ATOM 591 C CA . ILE A 1 73 ? -5.719 1.357 19.795 1.00 96.31 73 ILE A CA 1
ATOM 592 C C . ILE A 1 73 ? -6.921 2.172 19.344 1.00 96.31 73 ILE A C 1
ATOM 594 O O . ILE A 1 73 ? -8.027 1.879 19.795 1.00 96.31 73 ILE A O 1
ATOM 598 N N . PRO A 1 74 ? -6.732 3.212 18.522 1.00 96.81 74 PRO A N 1
ATOM 599 C CA . PRO A 1 74 ? -7.841 4.040 18.080 1.00 96.81 74 PRO A CA 1
ATOM 600 C C . PRO A 1 74 ? -8.720 3.280 17.080 1.00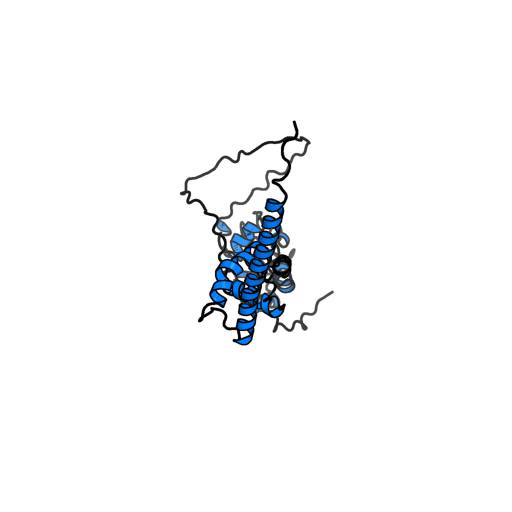 96.81 74 PRO A C 1
ATOM 602 O O . PRO A 1 74 ? -8.250 2.383 16.374 1.00 96.81 74 PRO A O 1
ATOM 605 N N . ALA A 1 75 ? -9.988 3.674 16.992 1.00 97.38 75 ALA A N 1
ATOM 606 C CA . ALA A 1 75 ? -10.857 3.253 15.901 1.00 97.38 75 ALA A CA 1
ATOM 607 C C . ALA A 1 75 ? -10.833 4.260 14.748 1.00 97.38 75 ALA A C 1
ATOM 609 O O . ALA A 1 75 ? -10.603 5.461 14.926 1.00 97.38 75 ALA A O 1
ATOM 610 N N . PHE A 1 76 ? -11.102 3.747 13.554 1.00 97.75 76 PHE A N 1
ATOM 611 C CA . PHE A 1 76 ? -11.097 4.477 12.299 1.00 97.75 76 PHE A CA 1
ATOM 612 C C . PHE A 1 76 ? -12.470 4.387 11.629 1.00 97.75 76 PHE A C 1
ATOM 614 O O . PHE A 1 76 ? -13.146 3.365 11.717 1.00 97.75 76 PHE A O 1
ATOM 621 N N . ASP A 1 77 ? -12.880 5.451 10.944 1.00 97.44 77 ASP A N 1
ATOM 622 C CA . ASP A 1 77 ? -14.093 5.480 10.133 1.00 97.44 77 ASP A CA 1
ATOM 623 C C . ASP A 1 77 ? -14.011 4.385 9.066 1.00 97.44 77 ASP A C 1
ATOM 625 O O . ASP A 1 77 ? -13.058 4.330 8.282 1.00 97.44 77 ASP A O 1
ATOM 629 N N . VAL A 1 78 ? -15.030 3.530 9.019 1.00 96.38 78 VAL A N 1
ATOM 630 C CA . VAL A 1 78 ? -15.149 2.427 8.060 1.00 96.38 78 VAL A CA 1
ATOM 631 C C . VAL A 1 78 ? -15.019 2.880 6.595 1.00 96.38 78 VAL A C 1
ATOM 633 O O . VAL A 1 78 ? -14.516 2.121 5.763 1.00 96.38 78 VAL A O 1
ATOM 636 N N . LYS A 1 79 ? -15.319 4.154 6.289 1.00 96.31 79 LYS A N 1
ATOM 637 C CA . LYS A 1 79 ? -15.061 4.781 4.973 1.00 96.31 79 LYS A CA 1
ATOM 638 C C . LYS A 1 79 ? -13.598 4.724 4.529 1.00 96.31 79 LYS A C 1
ATOM 640 O O . LYS A 1 79 ? -13.302 4.956 3.354 1.00 96.31 79 LYS A O 1
ATOM 645 N N . TYR A 1 80 ? -12.666 4.446 5.442 1.00 97.50 80 TYR A N 1
ATOM 646 C CA . TYR A 1 80 ? -11.274 4.179 5.103 1.00 97.50 80 TYR A CA 1
ATOM 647 C C . TYR A 1 80 ? -11.157 3.055 4.066 1.00 97.50 80 TYR A C 1
ATOM 649 O O . TYR A 1 80 ? -10.408 3.199 3.100 1.00 97.50 80 TYR A O 1
ATOM 657 N N . ILE A 1 81 ? -11.939 1.979 4.216 1.00 96.00 81 ILE A N 1
ATOM 658 C CA . ILE A 1 81 ? -11.928 0.825 3.308 1.00 96.00 81 ILE A CA 1
ATOM 659 C C . ILE A 1 81 ? -12.428 1.210 1.919 1.00 96.00 81 ILE A C 1
ATOM 661 O O . ILE A 1 81 ? -11.752 0.922 0.929 1.00 96.00 81 ILE A O 1
ATOM 665 N N . ASP A 1 82 ? -13.545 1.933 1.845 1.00 93.75 82 ASP A N 1
ATOM 666 C CA . ASP A 1 82 ? -14.097 2.419 0.577 1.00 93.75 82 ASP A CA 1
ATOM 667 C C . ASP A 1 82 ? -13.070 3.259 -0.180 1.00 93.75 82 ASP A C 1
ATOM 669 O O . ASP A 1 82 ? -12.846 3.079 -1.380 1.00 93.75 82 ASP A O 1
ATOM 673 N N . ASN A 1 83 ? -12.401 4.165 0.536 1.00 95.31 83 ASN A N 1
ATOM 674 C CA . ASN A 1 83 ? -11.394 5.022 -0.063 1.00 95.31 83 ASN A CA 1
ATOM 675 C C . ASN A 1 83 ? -10.142 4.245 -0.460 1.00 95.31 83 ASN A C 1
ATOM 677 O O . ASN A 1 83 ? -9.602 4.560 -1.518 1.00 95.31 83 ASN A O 1
ATOM 681 N N . CYS A 1 84 ? -9.730 3.218 0.295 1.00 95.38 84 CYS A N 1
ATOM 682 C CA . CYS A 1 84 ? -8.631 2.338 -0.108 1.00 95.38 84 CYS A CA 1
ATOM 683 C C . CYS A 1 84 ? -8.900 1.686 -1.467 1.00 95.38 84 CYS A C 1
ATOM 685 O O . CYS A 1 84 ? -8.065 1.733 -2.371 1.00 95.38 84 CYS A O 1
ATOM 687 N N . ILE A 1 85 ? -10.099 1.124 -1.627 1.00 91.88 85 ILE A N 1
ATOM 688 C CA . ILE A 1 85 ? -10.517 0.446 -2.856 1.00 91.88 85 ILE A CA 1
ATOM 689 C C . ILE A 1 85 ? -10.621 1.449 -4.005 1.00 91.88 85 ILE A C 1
ATOM 691 O O . ILE A 1 85 ? -10.087 1.214 -5.087 1.00 91.88 85 ILE A O 1
ATOM 695 N N . LYS A 1 86 ? -11.256 2.601 -3.763 1.00 90.06 86 LYS A N 1
ATOM 696 C CA . LYS A 1 86 ? -11.479 3.633 -4.782 1.00 90.06 86 LYS A CA 1
ATOM 697 C C . LYS A 1 86 ? -10.181 4.183 -5.370 1.00 90.06 86 LYS A C 1
ATOM 699 O O . LYS A 1 86 ? -10.122 4.428 -6.573 1.00 90.06 86 LYS A O 1
ATOM 704 N N . ILE A 1 87 ? -9.165 4.418 -4.539 1.00 91.69 87 ILE A N 1
ATOM 705 C CA . ILE A 1 87 ? -7.874 4.958 -4.995 1.00 91.69 87 ILE A CA 1
ATOM 706 C C . ILE A 1 87 ? -6.850 3.860 -5.310 1.00 91.69 87 ILE A C 1
ATOM 708 O O . ILE A 1 87 ? -5.774 4.171 -5.819 1.00 91.69 87 ILE A O 1
ATOM 712 N N . ASN A 1 88 ? -7.183 2.596 -5.022 1.00 90.50 88 ASN A N 1
ATOM 713 C CA . ASN A 1 88 ? -6.300 1.438 -5.151 1.00 90.50 88 ASN A CA 1
ATOM 714 C C . ASN A 1 88 ? -4.959 1.630 -4.399 1.00 90.50 88 ASN A C 1
ATOM 716 O O . ASN A 1 88 ? -3.885 1.275 -4.893 1.00 90.50 88 ASN A O 1
ATOM 720 N N . ASP A 1 89 ? -5.021 2.254 -3.218 1.00 94.31 89 ASP A N 1
ATOM 721 C CA . ASP A 1 89 ? -3.891 2.643 -2.362 1.00 94.31 89 ASP A CA 1
ATOM 722 C C . ASP A 1 89 ? -4.363 2.827 -0.902 1.00 94.31 89 ASP A C 1
ATOM 724 O O . ASP A 1 89 ? -5.551 2.946 -0.651 1.00 94.31 89 ASP A O 1
ATOM 728 N N . PHE A 1 90 ? -3.450 2.893 0.065 1.00 96.00 90 PHE A N 1
ATOM 729 C CA . PHE A 1 90 ? -3.685 3.261 1.455 1.00 96.00 90 PHE A CA 1
ATOM 730 C C . PHE A 1 90 ? -3.653 4.793 1.615 1.00 96.00 90 PHE A C 1
ATOM 732 O O . PHE A 1 90 ? -2.568 5.391 1.598 1.00 96.00 90 PHE A O 1
ATOM 739 N N . PRO A 1 91 ? -4.809 5.467 1.789 1.00 97.12 91 PRO A N 1
ATOM 740 C CA . PRO A 1 91 ? -4.824 6.889 2.087 1.00 97.12 91 PRO A CA 1
ATOM 741 C C . PRO A 1 91 ? -4.279 7.144 3.496 1.00 97.12 91 PRO A C 1
ATOM 743 O O . PRO A 1 91 ? -4.100 6.226 4.295 1.00 97.12 91 PRO A O 1
ATOM 746 N N . ASP A 1 92 ? -4.030 8.415 3.808 1.00 97.38 92 ASP A N 1
ATOM 747 C CA . ASP A 1 92 ? -3.617 8.847 5.144 1.00 97.38 92 ASP A CA 1
ATOM 748 C C . ASP A 1 92 ? -4.671 8.464 6.207 1.00 97.38 92 ASP A C 1
ATOM 750 O O . ASP A 1 92 ? -5.768 9.036 6.187 1.00 97.38 92 ASP A O 1
ATOM 754 N N . PRO A 1 93 ? -4.367 7.519 7.121 1.00 97.50 93 PRO A N 1
ATOM 755 C CA . PRO A 1 93 ? -5.332 6.991 8.079 1.00 97.50 93 PRO A CA 1
ATOM 756 C C . PRO A 1 93 ? -5.691 8.003 9.172 1.00 97.50 93 PRO A C 1
ATOM 758 O O . PRO A 1 93 ? -6.762 7.897 9.764 1.00 97.50 93 PRO A O 1
ATOM 761 N N . THR A 1 94 ? -4.867 9.035 9.404 1.00 96.94 94 THR A N 1
ATOM 762 C CA . THR A 1 94 ? -5.152 10.063 10.424 1.00 96.94 94 THR A CA 1
ATOM 763 C C . THR A 1 94 ? -6.459 10.811 10.154 1.00 96.94 94 THR A C 1
ATOM 765 O O . THR A 1 94 ? -7.154 11.209 11.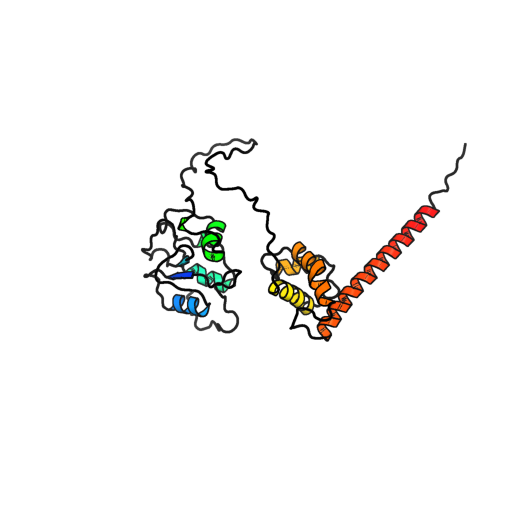084 1.00 96.94 94 THR A O 1
ATOM 768 N N . LYS A 1 95 ? -6.847 10.938 8.878 1.00 97.44 95 LYS A N 1
ATOM 769 C CA . LYS A 1 95 ? -8.095 11.589 8.441 1.00 97.44 95 LYS A CA 1
ATOM 770 C C . LYS A 1 95 ? -9.357 10.810 8.808 1.00 97.44 95 LYS A C 1
ATOM 772 O O . LYS A 1 95 ? -10.450 11.356 8.704 1.00 97.44 95 LYS A O 1
ATOM 777 N N . TYR A 1 96 ? -9.195 9.549 9.194 1.00 98.00 96 TYR A N 1
ATOM 778 C CA . TYR A 1 96 ? -10.281 8.634 9.518 1.00 98.00 96 TYR A CA 1
ATOM 779 C C . TYR A 1 96 ? -10.312 8.305 11.007 1.00 98.00 96 TYR A C 1
ATOM 781 O O . TYR A 1 96 ? -11.185 7.562 11.424 1.00 98.00 96 TYR A O 1
ATOM 789 N N . LEU A 1 97 ? -9.400 8.847 11.822 1.00 97.00 97 LEU A N 1
ATOM 790 C CA . LEU A 1 97 ? -9.412 8.631 13.266 1.00 97.00 97 LEU A CA 1
ATOM 791 C C . LEU A 1 97 ? -10.729 9.118 13.878 1.00 97.00 97 LEU A C 1
ATOM 793 O O . LEU A 1 97 ? -11.102 10.288 13.749 1.00 97.00 97 LEU A O 1
ATOM 797 N N . ILE A 1 98 ? -11.412 8.227 14.592 1.00 96.44 98 ILE A N 1
ATOM 798 C CA . ILE A 1 98 ? -12.601 8.572 15.365 1.00 96.44 98 ILE A CA 1
ATOM 799 C C . ILE A 1 98 ? -12.129 9.090 16.720 1.00 96.44 98 ILE A C 1
ATOM 801 O O . ILE A 1 98 ? -11.567 8.352 17.533 1.00 96.44 98 ILE A O 1
ATOM 805 N N . LYS A 1 99 ? -12.354 10.383 16.968 1.00 94.19 99 LYS A N 1
ATOM 806 C CA . LYS A 1 99 ? -12.022 11.017 18.250 1.00 94.19 99 LYS A CA 1
ATOM 807 C C . LYS A 1 99 ? -12.720 10.297 19.408 1.00 94.19 99 LYS A C 1
ATOM 809 O O . LYS A 1 99 ? -13.807 9.755 19.232 1.00 94.19 99 LYS A O 1
ATOM 814 N N . ASN A 1 100 ? -12.112 10.346 20.592 1.00 92.31 100 ASN A N 1
ATOM 815 C CA . ASN A 1 100 ? -12.611 9.739 21.834 1.00 92.31 100 ASN A CA 1
ATOM 816 C C . ASN A 1 100 ? -12.611 8.199 21.873 1.00 92.31 100 ASN A C 1
ATOM 818 O O . ASN A 1 100 ? -13.130 7.634 22.826 1.00 92.31 100 ASN A O 1
ATOM 822 N N . THR A 1 101 ? -12.018 7.516 20.889 1.00 94.81 101 THR A N 1
ATOM 823 C CA . THR A 1 101 ? -11.880 6.042 20.898 1.00 94.81 101 THR A CA 1
ATOM 824 C C . THR A 1 101 ? -10.544 5.569 21.479 1.00 94.81 101 THR A C 1
ATOM 826 O O . THR A 1 101 ? -10.371 4.390 21.778 1.00 94.81 101 THR A O 1
ATOM 829 N N . SER A 1 102 ? -9.605 6.497 21.678 1.00 93.88 102 SER A N 1
ATOM 830 C CA . SER A 1 102 ? -8.331 6.296 22.365 1.00 93.88 102 SER A CA 1
ATOM 831 C C . SER A 1 102 ? -7.877 7.600 23.022 1.00 93.88 102 SER A C 1
ATOM 833 O O . SER A 1 102 ? -8.288 8.685 22.610 1.00 93.88 102 SER A O 1
ATOM 835 N N . THR A 1 103 ? -7.037 7.494 24.053 1.00 89.25 103 THR A N 1
ATOM 836 C CA . THR A 1 103 ? -6.419 8.636 24.749 1.00 89.25 103 THR A CA 1
ATOM 837 C C . THR A 1 103 ? -5.156 9.151 24.067 1.00 89.25 103 THR A C 1
ATOM 839 O O . THR A 1 103 ? -4.658 10.214 24.423 1.00 89.25 103 THR A O 1
ATOM 842 N N . ALA A 1 104 ? -4.596 8.382 23.136 1.00 89.06 104 ALA A N 1
ATOM 843 C CA . ALA A 1 104 ? -3.338 8.703 22.488 1.00 89.06 104 ALA A CA 1
ATOM 844 C C . ALA A 1 104 ? -3.561 9.333 21.109 1.00 89.06 104 ALA A C 1
ATOM 846 O O . ALA A 1 104 ? -4.454 8.946 20.355 1.00 89.06 104 ALA A O 1
ATOM 847 N N . ASN A 1 105 ? -2.696 10.288 20.779 1.00 89.62 105 ASN A N 1
ATOM 848 C CA . ASN A 1 105 ? -2.606 10.870 19.451 1.00 89.62 105 ASN A CA 1
ATOM 849 C C . ASN A 1 105 ? -1.491 10.195 18.660 1.00 89.62 105 ASN A C 1
ATOM 851 O O . ASN A 1 105 ? -0.406 9.951 19.191 1.00 89.62 105 ASN A O 1
ATOM 855 N N . TYR A 1 106 ? -1.755 9.950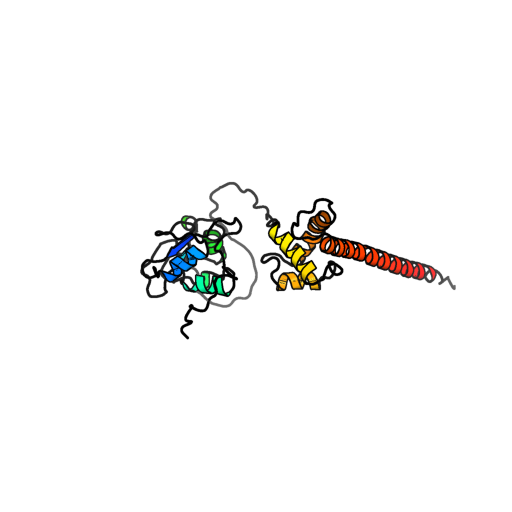 17.379 1.00 92.75 106 TYR A N 1
ATOM 856 C CA . TYR A 1 106 ? -0.839 9.245 16.494 1.00 92.75 106 TYR A CA 1
ATOM 857 C C . TYR A 1 106 ? -0.581 10.045 15.226 1.00 92.75 106 TYR A C 1
ATOM 859 O O . TYR A 1 106 ? -1.503 10.583 14.607 1.00 92.75 106 TYR A O 1
ATOM 867 N N . THR A 1 107 ? 0.681 10.097 14.812 1.00 95.50 107 THR A N 1
ATOM 868 C CA . THR A 1 107 ? 1.045 10.581 13.482 1.00 95.50 107 THR A CA 1
ATOM 869 C C . THR A 1 107 ? 0.745 9.512 12.432 1.00 95.50 107 THR A C 1
ATOM 871 O O . THR A 1 107 ? 0.609 8.324 12.731 1.00 95.50 107 THR A O 1
ATOM 874 N N . LYS A 1 108 ? 0.674 9.927 11.165 1.00 95.81 108 LYS A N 1
ATOM 875 C CA . LYS A 1 108 ? 0.507 9.019 10.023 1.00 95.81 108 LYS A CA 1
ATOM 876 C C . LYS A 1 108 ? 1.538 7.886 10.022 1.00 95.81 108 LYS A C 1
ATOM 878 O O . LYS A 1 108 ? 1.173 6.733 9.808 1.00 95.81 108 LYS A O 1
ATOM 883 N N . ASP A 1 109 ? 2.800 8.227 10.265 1.00 95.44 109 ASP A N 1
ATOM 884 C CA . ASP A 1 109 ? 3.902 7.269 10.207 1.00 95.44 109 ASP A CA 1
ATOM 885 C C . ASP A 1 109 ? 3.813 6.256 11.353 1.00 95.44 109 ASP A C 1
ATOM 887 O O . ASP A 1 109 ? 3.975 5.067 11.109 1.00 95.44 109 ASP A O 1
ATOM 891 N N . GLN A 1 110 ? 3.430 6.687 12.563 1.00 95.50 110 GLN A N 1
ATOM 892 C CA . GLN A 1 110 ? 3.194 5.779 13.694 1.00 95.50 110 GLN A CA 1
ATOM 893 C C . GLN A 1 110 ? 2.080 4.768 13.396 1.00 95.50 110 GLN A C 1
ATOM 895 O O . GLN A 1 110 ? 2.239 3.578 13.655 1.00 95.50 110 GLN A O 1
ATOM 900 N N . ILE A 1 111 ? 0.968 5.218 12.802 1.00 96.94 111 ILE A N 1
ATOM 901 C CA . ILE A 1 111 ? -0.148 4.328 12.445 1.00 96.94 111 ILE A CA 1
ATOM 902 C C . ILE A 1 111 ? 0.299 3.291 11.411 1.00 96.94 111 ILE A C 1
ATOM 904 O O . ILE A 1 111 ? -0.014 2.107 11.545 1.00 96.94 111 ILE A O 1
ATOM 908 N N . PHE A 1 112 ? 1.032 3.711 10.377 1.00 96.75 112 PHE A N 1
ATOM 909 C CA . PHE A 1 112 ? 1.533 2.777 9.373 1.00 96.75 112 PHE A CA 1
ATOM 910 C C . PHE A 1 112 ? 2.605 1.842 9.921 1.00 96.75 112 PHE A C 1
ATOM 912 O O . PHE A 1 112 ? 2.562 0.659 9.596 1.00 96.75 112 PHE A O 1
ATOM 919 N N . ASP A 1 113 ? 3.511 2.312 10.773 1.00 95.56 113 ASP A N 1
ATOM 920 C CA . ASP A 1 113 ? 4.497 1.445 11.415 1.00 95.56 113 ASP A CA 1
ATOM 921 C C . ASP A 1 113 ? 3.837 0.372 12.284 1.00 95.56 113 ASP A C 1
ATOM 923 O O . ASP A 1 113 ? 4.294 -0.773 12.268 1.00 95.56 113 ASP A O 1
ATOM 927 N N . CYS A 1 114 ? 2.732 0.691 12.964 1.00 96.38 114 CYS A N 1
ATOM 928 C CA . CYS A 1 114 ? 1.996 -0.285 13.763 1.00 96.38 114 CYS A CA 1
ATOM 929 C C . CYS A 1 114 ? 1.187 -1.277 12.932 1.00 96.38 114 CYS A C 1
ATOM 931 O O . CYS A 1 114 ? 1.312 -2.490 13.109 1.00 96.38 114 CYS A O 1
ATOM 933 N N . TRP A 1 115 ? 0.356 -0.774 12.023 1.00 97.50 115 TRP A N 1
ATOM 934 C CA . TRP A 1 115 ? -0.629 -1.593 11.320 1.00 97.50 115 TRP A CA 1
ATOM 935 C C . TRP A 1 115 ? -0.116 -2.140 9.982 1.00 97.50 115 TRP A C 1
ATOM 937 O O . TRP A 1 115 ? -0.206 -3.340 9.718 1.00 97.50 115 TRP A O 1
ATOM 947 N N . LEU A 1 116 ? 0.438 -1.274 9.129 1.00 96.25 116 LEU A N 1
ATOM 948 C CA . LEU A 1 116 ? 0.819 -1.630 7.760 1.00 96.25 116 LEU A CA 1
ATOM 949 C C . LEU A 1 116 ? 2.179 -2.333 7.714 1.00 96.25 116 LEU A C 1
ATOM 951 O O . LEU A 1 116 ? 2.326 -3.361 7.057 1.00 96.25 116 LEU A O 1
ATOM 955 N N . HIS A 1 117 ? 3.185 -1.775 8.381 1.00 94.25 117 HIS A N 1
ATOM 956 C CA . HIS A 1 117 ? 4.547 -2.301 8.370 1.00 94.25 117 HIS A CA 1
ATOM 957 C C . HIS A 1 117 ? 4.793 -3.316 9.487 1.00 94.25 117 HIS A C 1
ATOM 959 O O . HIS A 1 117 ? 5.623 -4.199 9.303 1.00 94.25 117 HIS A O 1
ATOM 965 N N . GLN A 1 118 ? 4.037 -3.238 10.589 1.00 95.25 118 GLN A N 1
ATOM 966 C CA . GLN A 1 118 ? 4.197 -4.095 11.773 1.00 95.25 118 GLN A CA 1
ATOM 967 C C . GLN A 1 118 ? 5.616 -4.013 12.367 1.00 95.25 118 GLN A C 1
ATOM 969 O O . GLN A 1 118 ? 6.157 -4.993 12.872 1.00 95.25 118 GLN A O 1
ATOM 974 N N . ASN A 1 119 ? 6.228 -2.828 12.285 1.00 93.00 119 ASN A N 1
ATOM 975 C CA . ASN A 1 119 ? 7.542 -2.523 12.853 1.00 93.00 119 ASN A CA 1
ATOM 976 C C . ASN A 1 119 ? 7.458 -2.180 14.346 1.00 93.00 119 ASN A C 1
ATOM 978 O O . ASN A 1 119 ? 8.449 -2.300 15.063 1.00 93.00 119 ASN A O 1
ATOM 982 N N . GLN A 1 120 ? 6.297 -1.695 14.792 1.00 95.00 120 GLN A N 1
ATOM 983 C CA . GLN A 1 120 ? 6.027 -1.274 16.166 1.00 95.00 120 GLN A CA 1
ATOM 984 C C . GLN A 1 120 ? 4.688 -1.852 16.622 1.00 95.00 120 GLN A C 1
ATOM 986 O O . GLN A 1 120 ? 3.816 -2.117 15.797 1.00 95.00 120 GLN A O 1
ATOM 991 N N . SER A 1 121 ? 4.506 -2.052 17.922 1.00 95.81 121 SER A N 1
ATOM 992 C CA . SER A 1 121 ? 3.213 -2.439 18.488 1.00 95.81 121 SER A CA 1
ATOM 993 C C . SER A 1 121 ? 2.441 -1.195 18.935 1.00 95.81 121 SER A C 1
ATOM 995 O O . SER A 1 121 ? 3.046 -0.202 19.349 1.00 95.81 121 SER A O 1
ATOM 997 N N . TRP A 1 122 ? 1.105 -1.234 18.897 1.00 95.56 122 TRP A N 1
ATOM 998 C CA . TRP A 1 122 ? 0.290 -0.181 19.523 1.00 95.56 122 TRP A CA 1
ATOM 999 C C . TRP A 1 122 ? 0.641 0.007 21.006 1.00 95.56 122 TRP A C 1
ATOM 1001 O O . TRP A 1 122 ? 0.618 1.126 21.522 1.00 95.56 122 TRP A O 1
ATOM 1011 N N . SER A 1 123 ? 0.997 -1.084 21.686 1.00 92.44 123 SER A N 1
ATOM 1012 C CA . SER A 1 123 ? 1.404 -1.082 23.088 1.00 92.44 123 SER A CA 1
ATOM 1013 C C . SER A 1 123 ? 2.719 -0.347 23.366 1.00 92.44 123 SER A C 1
ATOM 1015 O O . SER A 1 123 ? 2.840 0.244 24.443 1.00 92.44 123 SER A O 1
ATOM 1017 N N . ASP A 1 124 ? 3.661 -0.316 22.426 1.00 91.94 124 ASP A N 1
ATOM 1018 C CA . ASP A 1 124 ? 4.980 0.308 22.610 1.00 91.94 124 ASP A CA 1
ATOM 1019 C C . ASP A 1 124 ? 4.995 1.808 22.292 1.00 91.94 124 ASP A C 1
ATOM 1021 O O . ASP A 1 124 ? 5.961 2.507 22.609 1.00 91.94 124 ASP A O 1
ATOM 1025 N N . LEU A 1 125 ? 3.931 2.333 21.677 1.00 89.00 125 LEU A N 1
ATOM 1026 C CA . LEU A 1 125 ? 3.867 3.745 21.324 1.00 89.00 125 LEU A CA 1
ATOM 1027 C C . LEU A 1 125 ? 3.753 4.630 22.569 1.00 89.00 125 LEU A C 1
ATOM 1029 O O . LEU A 1 125 ? 2.810 4.544 23.359 1.00 89.00 125 LEU A O 1
ATOM 1033 N N . VAL A 1 126 ? 4.714 5.544 22.703 1.00 79.88 126 VAL A N 1
ATOM 1034 C CA . VAL A 1 126 ? 4.688 6.598 23.717 1.00 79.88 126 VAL A CA 1
ATOM 1035 C C . VAL A 1 126 ? 3.670 7.649 23.283 1.00 79.88 126 VAL A C 1
ATOM 1037 O O . VAL A 1 126 ? 3.859 8.333 22.276 1.00 79.88 126 VAL A O 1
ATOM 1040 N N . SER A 1 127 ? 2.580 7.779 24.039 1.00 66.00 127 SER A N 1
ATOM 1041 C CA . SER A 1 127 ? 1.572 8.810 23.799 1.00 66.00 127 SER A CA 1
ATOM 1042 C C . SER A 1 127 ? 2.197 10.195 23.959 1.00 66.00 127 SER A C 1
ATOM 1044 O O . SER A 1 127 ? 2.696 10.530 25.036 1.00 66.00 127 SER A O 1
ATOM 1046 N N . VAL A 1 128 ? 2.139 11.016 22.913 1.00 63.44 128 VAL A N 1
ATOM 1047 C CA . VAL A 1 128 ? 2.479 12.437 23.021 1.00 63.44 128 VAL A CA 1
ATOM 1048 C C . VAL A 1 128 ? 1.362 13.105 23.821 1.00 63.44 128 VAL A C 1
ATOM 1050 O O . VAL A 1 128 ? 0.218 13.133 23.368 1.00 63.44 128 VAL A O 1
ATOM 1053 N N . SER A 1 129 ? 1.659 13.591 25.029 1.00 54.56 129 SER A N 1
ATOM 1054 C CA . SER A 1 129 ? 0.664 14.317 25.822 1.00 54.56 129 SER A CA 1
ATOM 1055 C C . SER A 1 129 ? 0.358 15.671 25.169 1.00 54.56 129 SER A C 1
ATOM 1057 O O . SER A 1 129 ? 1.255 16.370 24.702 1.00 54.56 129 SER A O 1
ATOM 1059 N N . GLU A 1 130 ? -0.918 16.058 25.130 1.00 54.47 130 GLU A N 1
ATOM 1060 C CA . GLU A 1 130 ? -1.408 17.296 24.491 1.00 54.47 130 GLU A CA 1
ATOM 1061 C C . GLU A 1 130 ? -1.026 18.601 25.225 1.00 54.47 130 GLU A C 1
ATOM 1063 O O . GLU A 1 130 ? -1.479 19.684 24.861 1.00 54.47 130 GLU A O 1
ATOM 1068 N N . ASN A 1 131 ? -0.146 18.551 26.225 1.00 50.62 131 ASN A N 1
ATOM 1069 C CA . ASN A 1 131 ? 0.071 19.658 27.162 1.00 50.62 131 ASN A CA 1
ATOM 1070 C C . ASN A 1 131 ? 1.078 20.736 26.707 1.00 50.62 131 ASN A C 1
ATOM 1072 O O . ASN A 1 131 ? 1.686 21.386 27.553 1.00 50.62 131 ASN A O 1
ATOM 1076 N N . GLN A 1 132 ? 1.245 20.987 25.402 1.00 48.22 132 GLN A N 1
ATOM 1077 C CA . GLN A 1 132 ? 2.046 22.127 24.907 1.00 48.22 132 GLN A CA 1
ATOM 1078 C C . GLN A 1 132 ? 1.447 22.820 23.672 1.00 48.22 132 GLN A C 1
ATOM 1080 O O . GLN A 1 132 ? 2.116 23.053 22.667 1.00 48.22 132 GLN A O 1
ATOM 1085 N N . LYS A 1 133 ? 0.176 23.214 23.743 1.00 48.31 133 LYS A N 1
ATOM 1086 C CA . LYS A 1 133 ? -0.360 24.282 22.886 1.00 48.31 133 LYS A CA 1
ATOM 1087 C C . LYS A 1 133 ? -1.156 25.256 23.737 1.00 48.31 133 LYS A C 1
ATOM 1089 O O . LYS A 1 133 ? -2.352 25.069 23.887 1.00 48.31 133 LYS A O 1
ATOM 1094 N N . ASN A 1 134 ? -0.473 26.248 24.309 1.00 42.88 134 ASN A N 1
ATOM 1095 C CA . ASN A 1 134 ? -1.040 27.543 24.702 1.00 42.88 134 ASN A CA 1
ATOM 1096 C C . ASN A 1 134 ? 0.082 28.515 25.098 1.00 42.88 134 ASN A C 1
ATOM 1098 O O . ASN A 1 134 ? 0.562 28.462 26.224 1.00 42.88 134 ASN A O 1
ATOM 1102 N N . SER A 1 135 ? 0.468 29.389 24.166 1.00 40.25 135 SER A N 1
ATOM 1103 C CA . SER A 1 135 ? 0.664 30.837 24.368 1.00 40.25 135 SER A CA 1
ATOM 1104 C C . SER A 1 135 ? 1.265 31.414 23.085 1.00 40.25 135 SER A C 1
ATOM 1106 O O . SER A 1 135 ? 2.389 31.075 22.720 1.00 40.25 135 SER A O 1
ATOM 1108 N N . GLY A 1 136 ? 0.488 32.227 22.372 1.00 49.94 136 GLY A N 1
ATOM 1109 C CA . GLY A 1 136 ? 1.022 33.080 21.317 1.00 49.94 136 GLY A CA 1
ATOM 1110 C C . GLY A 1 136 ? 1.746 34.279 21.920 1.00 49.94 136 GLY A C 1
ATOM 1111 O O . GLY A 1 136 ? 1.355 34.730 22.990 1.00 49.94 136 GLY A O 1
ATOM 1112 N N . GLU A 1 137 ? 2.793 34.740 21.242 1.00 42.75 137 GLU A N 1
ATOM 1113 C CA . GLU A 1 137 ? 3.103 36.143 20.933 1.00 42.75 137 GLU A CA 1
ATOM 1114 C C . GLU A 1 137 ? 4.450 36.211 20.195 1.00 42.75 137 GLU A C 1
ATOM 1116 O O . GLU A 1 137 ? 5.292 35.320 20.308 1.00 42.75 137 GLU A O 1
ATOM 1121 N N . ASP A 1 138 ? 4.565 37.236 19.358 1.00 47.62 138 ASP A N 1
ATOM 1122 C CA . ASP A 1 138 ? 5.588 37.486 18.349 1.00 47.62 138 ASP A CA 1
ATOM 1123 C C . ASP A 1 138 ? 7.038 37.427 18.857 1.00 47.62 138 ASP A C 1
ATOM 1125 O O . ASP A 1 138 ? 7.375 38.035 19.869 1.00 47.62 138 ASP A O 1
ATOM 1129 N N . SER A 1 139 ? 7.922 36.784 18.085 1.00 42.56 139 SER A N 1
ATOM 1130 C CA . SER A 1 139 ? 9.347 37.138 18.014 1.00 42.56 139 SER A CA 1
ATOM 1131 C C . SER A 1 139 ? 10.024 36.382 16.872 1.00 42.56 139 SER A C 1
ATOM 1133 O O . SER A 1 139 ? 10.219 35.166 16.935 1.00 42.56 139 SER A O 1
ATOM 1135 N N . ASP A 1 140 ? 10.444 37.125 15.854 1.00 46.72 140 ASP A N 1
ATOM 1136 C CA . ASP A 1 140 ? 11.506 36.715 14.944 1.00 46.72 140 ASP A CA 1
ATOM 1137 C C . ASP A 1 140 ? 12.804 36.572 15.755 1.00 46.72 140 ASP A C 1
ATOM 1139 O O . ASP A 1 140 ? 13.312 37.572 16.245 1.00 46.72 140 ASP A O 1
ATOM 1143 N N . ASP A 1 141 ? 13.319 35.358 15.966 1.00 40.44 141 ASP A N 1
ATOM 1144 C CA . ASP A 1 141 ? 14.738 35.073 15.718 1.00 40.44 141 ASP A CA 1
ATOM 1145 C C . ASP A 1 141 ? 15.152 33.610 15.943 1.00 40.44 141 ASP A C 1
ATOM 1147 O O . ASP A 1 141 ? 14.632 32.835 16.743 1.00 40.44 141 ASP A O 1
ATOM 1151 N N . ILE A 1 142 ? 16.159 33.285 15.152 1.00 45.44 142 ILE A N 1
ATOM 1152 C CA . ILE A 1 142 ? 16.932 32.067 14.973 1.00 45.44 142 ILE A CA 1
ATOM 1153 C C . ILE A 1 142 ? 17.578 31.556 16.285 1.00 45.44 142 ILE A C 1
ATOM 1155 O O . ILE A 1 142 ? 18.281 32.310 16.941 1.00 45.44 142 ILE A O 1
ATOM 1159 N N . PHE A 1 143 ? 17.461 30.257 16.607 1.00 35.78 143 PHE A N 1
ATOM 1160 C CA . PHE A 1 143 ? 18.568 29.271 16.729 1.00 35.78 143 PHE A CA 1
ATOM 1161 C C . PHE A 1 143 ? 18.160 28.025 17.544 1.00 35.78 143 PHE A C 1
ATOM 1163 O O . PHE A 1 143 ? 17.787 28.091 18.705 1.00 35.78 143 PHE A O 1
ATOM 1170 N N . SER A 1 144 ? 18.372 26.874 16.906 1.00 38.25 144 SER A N 1
ATOM 1171 C CA . SER A 1 144 ? 19.045 25.684 17.437 1.00 38.25 144 SER A CA 1
ATOM 1172 C C . SER A 1 144 ? 18.604 25.011 18.745 1.00 38.25 144 SER A C 1
ATOM 1174 O O . SER A 1 144 ? 18.850 25.481 19.845 1.00 38.25 144 SER A O 1
ATOM 1176 N N . ILE A 1 145 ? 18.148 23.767 18.548 1.00 45.88 145 ILE A N 1
ATOM 1177 C CA . ILE A 1 145 ? 18.634 22.532 19.190 1.00 45.88 145 ILE A CA 1
ATOM 1178 C C . ILE A 1 145 ? 18.869 22.620 20.706 1.00 45.88 145 ILE A C 1
ATOM 1180 O O . ILE A 1 145 ? 19.925 23.054 21.147 1.00 45.88 145 ILE A O 1
ATOM 1184 N N . ASN A 1 146 ? 17.956 22.020 21.474 1.00 35.00 146 ASN A N 1
ATOM 1185 C CA . ASN A 1 146 ? 18.305 21.195 22.634 1.00 35.00 146 ASN A CA 1
ATOM 1186 C C . ASN A 1 146 ? 17.149 20.241 22.969 1.00 35.00 146 ASN A C 1
ATOM 1188 O O . ASN A 1 146 ? 16.243 20.573 23.727 1.00 35.00 146 ASN A O 1
ATOM 1192 N N . LEU A 1 147 ? 17.198 19.034 22.394 1.00 38.84 147 LEU A N 1
ATOM 1193 C CA . LEU A 1 147 ? 16.453 17.875 22.883 1.00 38.84 147 LEU A CA 1
ATOM 1194 C C . LEU A 1 147 ? 17.417 17.019 23.717 1.00 38.84 147 LEU A C 1
ATOM 1196 O O . LEU A 1 147 ? 18.215 16.250 23.189 1.00 38.84 147 LEU A O 1
ATOM 1200 N N . HIS A 1 148 ? 17.343 17.208 25.027 1.00 35.97 148 HIS A N 1
ATOM 1201 C CA . HIS A 1 148 ? 17.968 16.430 26.097 1.00 35.97 148 HIS A CA 1
ATOM 1202 C C . HIS A 1 148 ? 16.824 16.315 27.125 1.00 35.97 148 HIS A C 1
ATOM 1204 O O . HIS A 1 148 ? 16.225 17.330 27.451 1.00 35.97 148 HIS A O 1
ATOM 1210 N N . LEU A 1 149 ? 16.355 15.180 27.636 1.00 41.91 149 LEU A N 1
ATOM 1211 C CA . LEU A 1 149 ? 17.023 13.951 28.020 1.00 41.91 149 LEU A CA 1
ATOM 1212 C C . LEU A 1 149 ? 15.938 12.953 28.457 1.00 41.91 149 LEU A C 1
ATOM 1214 O O . LEU A 1 149 ? 15.081 13.325 29.253 1.00 41.91 149 LEU A O 1
ATOM 1218 N N . ALA A 1 150 ? 16.018 11.702 28.011 1.00 34.03 150 ALA A N 1
ATOM 1219 C CA . ALA A 1 150 ? 15.676 10.517 28.811 1.00 34.03 150 ALA A CA 1
ATOM 1220 C C . ALA A 1 150 ? 16.118 9.270 28.035 1.00 34.03 150 ALA A C 1
ATOM 1222 O O . ALA A 1 150 ? 15.320 8.468 27.560 1.00 34.03 150 ALA A O 1
ATOM 1223 N N . THR A 1 151 ? 17.433 9.156 27.856 1.00 36.09 151 THR A N 1
ATOM 1224 C CA . THR A 1 151 ? 18.083 7.991 27.260 1.00 36.09 151 THR A CA 1
ATOM 1225 C C . THR A 1 151 ? 18.389 6.997 28.373 1.00 36.09 151 THR A C 1
ATOM 1227 O O . THR A 1 151 ? 19.419 7.098 29.037 1.00 36.09 151 THR A O 1
ATOM 1230 N N . THR A 1 152 ? 17.515 6.018 28.581 1.00 38.09 152 THR A N 1
ATOM 1231 C CA . THR A 1 152 ? 17.885 4.768 29.250 1.00 38.09 152 THR A CA 1
ATOM 1232 C C . THR A 1 152 ? 18.482 3.820 28.212 1.00 38.09 152 THR A C 1
ATOM 1234 O O . THR A 1 152 ? 17.793 3.140 27.462 1.00 38.09 152 THR A O 1
ATOM 1237 N N . SER A 1 153 ? 19.811 3.868 28.134 1.00 47.34 153 SER A N 1
ATOM 1238 C CA . SER A 1 153 ? 20.731 2.771 27.808 1.00 47.34 153 SER A CA 1
ATOM 1239 C C . SER A 1 153 ? 20.137 1.489 27.193 1.00 47.34 153 SER A C 1
ATOM 1241 O O . SER A 1 153 ? 19.930 0.507 27.903 1.00 47.34 153 SER A O 1
ATOM 1243 N N . LEU A 1 154 ? 20.013 1.442 25.865 1.00 40.50 154 LEU A N 1
ATOM 1244 C CA . LEU A 1 154 ? 20.136 0.208 25.082 1.00 40.50 154 LEU A CA 1
ATOM 1245 C C . LEU A 1 154 ? 20.953 0.505 23.817 1.00 40.50 154 LEU A C 1
ATOM 1247 O O . LEU A 1 154 ? 20.867 1.577 23.223 1.00 40.50 154 LEU A O 1
ATOM 1251 N N . SER A 1 155 ? 21.837 -0.429 23.487 1.00 42.97 155 SER A N 1
ATOM 1252 C CA . SER A 1 155 ? 22.990 -0.278 22.602 1.00 42.97 155 SER A CA 1
ATOM 1253 C C . SER A 1 155 ? 22.679 0.371 21.250 1.00 42.97 155 SER A C 1
ATOM 1255 O O . SER A 1 155 ? 21.934 -0.175 20.434 1.00 42.97 155 SER A O 1
ATOM 1257 N N . GLY A 1 156 ? 23.349 1.491 20.979 1.00 43.38 156 GLY A N 1
ATOM 1258 C CA . GLY A 1 156 ? 23.390 2.126 19.670 1.00 43.38 156 GLY A CA 1
ATOM 1259 C C . GLY A 1 156 ? 24.077 1.235 18.641 1.00 43.38 156 GLY A C 1
ATOM 1260 O O . GLY A 1 156 ? 25.296 1.266 18.485 1.00 43.38 156 GLY A O 1
ATOM 1261 N N . SER A 1 157 ? 23.283 0.486 17.881 1.00 46.97 157 SER A N 1
ATOM 1262 C CA . SER A 1 157 ? 23.654 0.192 16.504 1.00 46.97 157 SER A CA 1
ATOM 1263 C C . SER A 1 157 ? 23.194 1.382 15.669 1.00 46.97 157 SER A C 1
ATOM 1265 O O . SER A 1 157 ? 22.023 1.757 15.693 1.00 46.97 157 SER A O 1
ATOM 1267 N N . SER A 1 158 ? 24.125 2.039 14.979 1.00 46.84 158 SER A N 1
ATOM 1268 C CA . SER A 1 158 ? 23.791 3.053 13.985 1.00 46.84 158 SER A CA 1
ATOM 1269 C C . SER A 1 158 ? 22.752 2.453 13.032 1.00 46.84 158 SER A C 1
ATOM 1271 O O . SER A 1 158 ? 23.092 1.514 12.303 1.00 46.84 158 SER A O 1
ATOM 1273 N N . LEU A 1 159 ? 21.514 2.955 13.027 1.00 50.19 159 LEU A N 1
ATOM 1274 C CA . LEU A 1 159 ? 20.533 2.630 11.994 1.00 50.19 159 LEU A CA 1
ATOM 1275 C C . LEU A 1 159 ? 21.063 3.216 10.684 1.00 50.19 159 LEU A C 1
ATOM 1277 O O . LEU A 1 159 ? 20.775 4.345 10.292 1.00 50.19 159 LEU A O 1
ATOM 1281 N N . LYS A 1 160 ? 21.957 2.462 10.041 1.00 50.19 160 LYS A N 1
ATOM 1282 C CA . LYS A 1 160 ? 22.441 2.736 8.697 1.00 50.19 160 LYS A CA 1
ATOM 1283 C C . LYS A 1 160 ? 21.192 2.773 7.838 1.00 50.19 160 LYS A C 1
ATOM 1285 O O . LYS A 1 160 ? 20.483 1.781 7.777 1.00 50.19 160 LYS A O 1
ATOM 1290 N N . ASN A 1 161 ? 20.938 3.920 7.226 1.00 48.81 161 ASN A N 1
ATOM 1291 C CA . ASN A 1 161 ? 19.841 4.192 6.309 1.00 48.81 161 ASN A CA 1
ATOM 1292 C C . ASN A 1 161 ? 19.802 3.109 5.206 1.00 48.81 161 ASN A C 1
ATOM 1294 O O . ASN A 1 161 ? 20.484 3.208 4.179 1.00 48.81 161 ASN A O 1
ATOM 1298 N N . THR A 1 162 ? 19.103 2.003 5.470 1.00 58.53 162 THR A N 1
ATOM 1299 C CA . THR A 1 162 ? 19.040 0.829 4.603 1.00 58.53 162 THR A CA 1
ATOM 1300 C C . THR A 1 162 ? 18.079 1.173 3.485 1.00 58.53 162 THR A C 1
ATOM 1302 O O . THR A 1 162 ? 16.864 1.059 3.599 1.00 58.53 162 THR A O 1
ATOM 1305 N N . ARG A 1 163 ? 18.640 1.661 2.375 1.00 78.69 163 ARG A N 1
ATOM 1306 C CA . ARG A 1 163 ? 17.883 1.898 1.143 1.00 78.69 163 ARG A CA 1
ATOM 1307 C C . ARG A 1 163 ? 17.034 0.665 0.833 1.00 78.69 163 ARG A C 1
ATOM 1309 O O . ARG A 1 163 ? 17.592 -0.414 0.637 1.00 78.69 163 ARG A O 1
ATOM 1316 N N . ILE A 1 164 ? 15.716 0.848 0.742 1.00 85.75 164 ILE A N 1
ATOM 1317 C CA . ILE A 1 164 ? 14.765 -0.224 0.419 1.00 85.75 164 ILE A CA 1
ATOM 1318 C C . ILE A 1 164 ? 15.226 -0.904 -0.885 1.00 85.75 164 ILE A C 1
ATOM 1320 O O . ILE A 1 164 ? 15.359 -0.209 -1.902 1.00 85.75 164 ILE A O 1
ATOM 1324 N N . PRO A 1 165 ? 15.492 -2.220 -0.907 1.00 92.31 165 PRO A N 1
ATOM 1325 C CA . PRO A 1 165 ? 15.955 -2.913 -2.108 1.00 92.31 165 PRO A CA 1
ATOM 1326 C C . PRO A 1 165 ? 14.851 -2.970 -3.168 1.00 92.31 165 PRO A C 1
ATOM 1328 O O . PRO A 1 165 ? 13.670 -2.988 -2.838 1.00 92.31 165 PRO A O 1
ATOM 1331 N N . TYR A 1 166 ? 15.225 -2.970 -4.450 1.00 96.06 166 TYR A N 1
ATOM 1332 C CA . TYR A 1 166 ? 14.263 -3.151 -5.542 1.00 96.06 166 TYR A CA 1
ATOM 1333 C C . TYR A 1 166 ? 13.787 -4.600 -5.595 1.00 96.06 166 TYR A C 1
ATOM 1335 O O . TYR A 1 166 ? 14.603 -5.522 -5.672 1.00 96.06 166 TYR A O 1
ATOM 1343 N N . SER A 1 167 ? 12.473 -4.779 -5.608 1.00 95.25 167 SER A N 1
ATOM 1344 C CA . SER A 1 167 ? 11.825 -6.068 -5.819 1.00 95.25 167 SER A CA 1
ATOM 1345 C C . SER A 1 167 ? 11.865 -6.478 -7.294 1.00 95.25 167 SER A C 1
ATOM 1347 O O . SER A 1 167 ? 11.914 -5.646 -8.204 1.00 95.25 167 SER A O 1
ATOM 1349 N N . HIS A 1 168 ? 11.763 -7.783 -7.555 1.00 95.12 168 HIS A N 1
ATOM 1350 C CA . HIS A 1 168 ? 11.653 -8.286 -8.926 1.00 95.12 168 HIS A CA 1
ATOM 1351 C C . HIS A 1 168 ? 10.383 -7.767 -9.632 1.00 95.12 168 HIS A C 1
ATOM 1353 O O . HIS A 1 168 ? 10.402 -7.494 -10.831 1.00 95.12 168 HIS A O 1
ATOM 1359 N N . LYS A 1 169 ? 9.292 -7.552 -8.881 1.00 95.12 169 LYS A N 1
ATOM 1360 C CA . LYS A 1 169 ? 8.048 -6.957 -9.394 1.00 95.12 169 LYS A CA 1
ATOM 1361 C C . LYS A 1 169 ? 8.277 -5.538 -9.923 1.00 95.12 169 LYS A C 1
ATOM 1363 O O . LYS A 1 169 ? 7.786 -5.218 -11.002 1.00 95.12 169 LYS A O 1
ATOM 1368 N N . GLU A 1 170 ? 9.047 -4.714 -9.212 1.00 97.31 170 GLU A N 1
ATOM 1369 C CA . GLU A 1 170 ? 9.421 -3.369 -9.676 1.00 97.31 170 GLU A CA 1
ATOM 1370 C C . GLU A 1 170 ? 10.257 -3.428 -10.964 1.00 97.31 170 GLU A C 1
ATOM 1372 O O . GLU A 1 170 ? 9.952 -2.718 -11.924 1.00 97.31 170 GLU A O 1
ATOM 1377 N N . ASP A 1 171 ? 11.253 -4.319 -11.039 1.00 97.44 171 ASP A N 1
ATOM 1378 C CA . ASP A 1 171 ? 12.059 -4.498 -12.256 1.00 97.44 171 ASP A CA 1
ATOM 1379 C C . ASP A 1 171 ? 11.180 -4.907 -13.457 1.00 97.44 171 ASP A C 1
ATOM 1381 O O . ASP A 1 171 ? 11.313 -4.361 -14.558 1.00 97.44 171 ASP A O 1
ATOM 1385 N N . VAL A 1 172 ? 10.232 -5.828 -13.243 1.00 96.56 172 VAL A N 1
ATOM 1386 C CA . VAL A 1 172 ? 9.240 -6.248 -14.246 1.00 96.56 172 VAL A CA 1
ATOM 1387 C C . VAL A 1 172 ? 8.374 -5.067 -14.693 1.00 96.56 172 VAL A C 1
ATOM 1389 O O . VAL A 1 172 ? 8.166 -4.896 -15.898 1.00 96.56 172 VAL A O 1
ATOM 1392 N N . SER A 1 173 ? 7.888 -4.242 -13.763 1.00 97.50 173 SER A N 1
ATOM 1393 C CA . SER A 1 173 ? 7.077 -3.056 -14.067 1.00 97.50 173 SER A CA 1
ATOM 1394 C C . SER A 1 173 ? 7.838 -2.044 -14.921 1.00 97.50 173 SER A C 1
ATOM 1396 O O . SER A 1 173 ? 7.306 -1.576 -15.931 1.00 97.50 173 SER A O 1
ATOM 1398 N N . ILE A 1 174 ? 9.108 -1.777 -14.593 1.00 97.81 174 ILE A N 1
ATOM 1399 C CA . ILE A 1 174 ? 9.991 -0.904 -15.380 1.00 97.81 174 ILE A CA 1
ATOM 1400 C C . ILE A 1 174 ? 10.103 -1.414 -16.823 1.00 97.81 174 ILE A C 1
ATOM 1402 O O . ILE A 1 174 ? 9.869 -0.667 -17.777 1.00 97.81 174 ILE A O 1
ATOM 1406 N N . VAL A 1 175 ? 10.418 -2.700 -17.006 1.00 97.19 175 VAL A N 1
ATOM 1407 C CA . VAL A 1 175 ? 10.601 -3.289 -18.343 1.00 97.19 175 VAL A CA 1
ATOM 1408 C C . VAL A 1 175 ? 9.290 -3.313 -19.133 1.00 97.19 175 VAL A C 1
ATOM 1410 O O . VAL A 1 175 ? 9.276 -2.958 -20.316 1.00 97.19 175 VAL A O 1
ATOM 1413 N N . LYS A 1 176 ? 8.171 -3.681 -18.494 1.00 96.75 176 LYS A N 1
ATOM 1414 C CA . LYS A 1 176 ? 6.839 -3.654 -19.119 1.00 96.75 176 LYS A CA 1
ATOM 1415 C C . LYS A 1 176 ? 6.491 -2.255 -19.614 1.00 96.75 176 LYS A C 1
ATOM 1417 O O . LYS A 1 176 ? 6.038 -2.123 -20.752 1.00 96.75 176 LYS A O 1
ATOM 1422 N N . TYR A 1 177 ? 6.740 -1.227 -18.806 1.00 97.62 177 TYR A N 1
ATOM 1423 C CA . TYR A 1 177 ? 6.450 0.155 -19.175 1.00 97.62 177 TYR A CA 1
ATOM 1424 C C . TYR A 1 177 ? 7.270 0.613 -20.389 1.00 97.62 177 TYR A C 1
ATOM 1426 O O . TYR A 1 177 ? 6.714 1.201 -21.320 1.00 97.62 177 TYR A O 1
ATOM 1434 N N . ILE A 1 178 ? 8.570 0.295 -20.427 1.00 96.38 178 ILE A N 1
ATOM 1435 C CA . ILE A 1 178 ? 9.451 0.641 -21.556 1.00 96.38 178 ILE A CA 1
ATOM 1436 C C . ILE A 1 178 ? 8.953 0.000 -22.858 1.00 96.38 178 ILE A C 1
ATOM 1438 O O . ILE A 1 178 ? 8.917 0.662 -23.896 1.00 96.38 178 ILE A O 1
ATOM 1442 N N . ILE A 1 179 ? 8.543 -1.270 -22.820 1.00 95.38 179 ILE A N 1
ATOM 1443 C CA . ILE A 1 179 ? 8.028 -1.972 -24.006 1.00 95.38 179 ILE A CA 1
ATOM 1444 C C . ILE A 1 179 ? 6.682 -1.396 -24.438 1.00 95.38 179 ILE A C 1
ATOM 1446 O O . ILE A 1 179 ? 6.505 -1.091 -25.618 1.00 95.38 179 ILE A O 1
ATOM 1450 N N . LYS A 1 180 ? 5.744 -1.243 -23.493 1.00 95.56 180 LYS A N 1
ATOM 1451 C CA . LYS A 1 180 ? 4.382 -0.754 -23.751 1.00 95.56 180 LYS A CA 1
ATOM 1452 C C . LYS A 1 180 ? 4.405 0.595 -24.467 1.00 95.56 180 LYS A C 1
ATOM 1454 O O . LYS A 1 180 ? 3.692 0.780 -25.447 1.00 95.56 180 LYS A O 1
ATOM 1459 N N . ASN A 1 181 ? 5.282 1.494 -24.028 1.00 95.62 181 ASN A N 1
ATOM 1460 C CA . ASN A 1 181 ? 5.398 2.848 -24.565 1.00 95.62 181 ASN A CA 1
ATOM 1461 C C . ASN A 1 181 ? 6.472 2.993 -25.664 1.00 95.62 181 ASN A C 1
ATOM 1463 O O . ASN A 1 181 ? 6.807 4.107 -26.056 1.00 95.62 181 ASN A O 1
ATOM 1467 N N . LYS A 1 182 ? 7.023 1.878 -26.174 1.00 93.38 182 LYS A N 1
ATOM 1468 C CA . LYS A 1 182 ? 8.047 1.848 -27.241 1.00 93.38 182 LYS A CA 1
ATOM 1469 C C . LYS A 1 182 ? 9.310 2.667 -26.924 1.00 93.38 182 LYS A C 1
ATOM 1471 O O . LYS A 1 182 ? 10.001 3.138 -27.824 1.00 93.38 182 LYS A O 1
ATOM 1476 N N . TYR A 1 183 ? 9.676 2.778 -25.651 1.00 94.00 183 TYR A N 1
ATOM 1477 C CA . TYR A 1 183 ? 10.816 3.577 -25.204 1.00 94.00 183 TYR A CA 1
ATOM 1478 C C . TYR A 1 183 ? 12.174 2.867 -25.268 1.00 94.00 183 TYR A C 1
ATOM 1480 O O . TYR A 1 183 ? 13.166 3.392 -24.763 1.00 94.00 183 TYR A O 1
ATOM 1488 N N . ALA A 1 184 ? 12.267 1.700 -25.908 1.00 92.19 184 ALA A N 1
ATOM 1489 C CA . ALA A 1 184 ? 13.511 0.929 -25.989 1.00 92.19 184 ALA A CA 1
ATOM 1490 C C . ALA A 1 184 ? 14.718 1.763 -26.477 1.00 92.19 184 ALA A C 1
ATOM 1492 O O . ALA A 1 184 ? 15.822 1.618 -25.956 1.00 92.19 184 ALA A O 1
ATOM 1493 N N . PHE A 1 185 ? 14.502 2.691 -27.415 1.00 89.81 185 PHE A N 1
ATOM 1494 C CA . PHE A 1 185 ? 15.535 3.574 -27.978 1.00 89.81 185 PHE A CA 1
ATOM 1495 C C . PHE A 1 185 ? 15.748 4.877 -27.186 1.00 89.81 185 PHE A C 1
ATOM 1497 O O . PHE A 1 185 ? 16.719 5.599 -27.420 1.00 89.81 185 PHE A O 1
ATOM 1504 N N . ASN A 1 186 ? 14.877 5.166 -26.217 1.00 88.00 186 ASN A N 1
ATOM 1505 C CA . ASN A 1 186 ? 14.816 6.434 -25.490 1.00 88.00 186 ASN A CA 1
ATOM 1506 C C . ASN A 1 186 ? 15.160 6.278 -24.001 1.00 88.00 186 ASN A C 1
ATOM 1508 O O . ASN A 1 186 ? 14.999 7.221 -23.234 1.00 88.00 186 ASN A O 1
ATOM 1512 N N . VAL A 1 187 ? 15.720 5.135 -23.594 1.00 86.56 187 VAL A N 1
ATOM 1513 C CA . VAL A 1 187 ? 16.091 4.831 -22.197 1.00 86.56 187 VAL A CA 1
ATOM 1514 C C . VAL A 1 187 ? 17.052 5.840 -21.549 1.00 86.56 187 VAL A C 1
ATOM 1516 O O . VAL A 1 187 ? 17.165 5.901 -20.327 1.00 86.56 187 VAL A O 1
ATOM 1519 N N . ASN A 1 188 ? 17.747 6.663 -22.337 1.00 83.75 188 ASN A N 1
ATOM 1520 C CA . ASN A 1 188 ? 18.643 7.703 -21.821 1.00 83.75 188 ASN A CA 1
ATOM 1521 C C . ASN A 1 188 ? 17.935 9.042 -21.537 1.00 83.75 188 ASN A C 1
ATOM 1523 O O . ASN A 1 188 ? 18.512 9.899 -20.865 1.00 83.75 188 ASN A O 1
ATOM 1527 N N . VAL A 1 189 ? 16.713 9.234 -22.042 1.00 89.44 189 VAL A N 1
ATOM 1528 C CA . VAL A 1 189 ? 15.980 10.504 -21.977 1.00 89.44 189 VAL A CA 1
ATOM 1529 C C . VAL A 1 189 ? 15.341 10.671 -20.597 1.00 89.44 189 VAL A C 1
ATOM 1531 O O . VAL A 1 189 ? 14.637 9.784 -20.129 1.00 89.44 189 VAL A O 1
ATOM 1534 N N . VAL A 1 190 ? 15.580 11.812 -19.942 1.00 92.38 190 VAL A N 1
ATOM 1535 C CA . VAL A 1 190 ? 15.077 12.101 -18.583 1.00 92.38 190 VAL A CA 1
ATOM 1536 C C . VAL A 1 190 ? 13.548 12.153 -18.531 1.00 92.38 190 VAL A C 1
ATOM 1538 O O . VAL A 1 190 ? 12.967 11.579 -17.614 1.00 92.38 190 VAL A O 1
ATOM 1541 N N . SER A 1 191 ? 12.901 12.742 -19.542 1.00 92.81 191 SER A N 1
ATOM 1542 C CA . SER A 1 191 ? 11.439 12.893 -19.583 1.00 92.81 191 SER A CA 1
ATOM 1543 C C . SER A 1 191 ? 10.686 11.563 -19.521 1.00 92.81 191 SER A C 1
ATOM 1545 O O . SER A 1 191 ? 9.621 11.490 -18.921 1.00 92.81 191 SER A O 1
ATOM 1547 N N . MET A 1 192 ? 11.257 10.490 -20.076 1.00 96.31 192 MET A N 1
ATOM 1548 C CA . MET A 1 192 ? 10.690 9.144 -19.976 1.00 96.31 192 MET A CA 1
ATOM 1549 C C . MET A 1 192 ? 10.625 8.667 -18.519 1.00 96.31 192 MET A C 1
ATOM 1551 O O . MET A 1 192 ? 9.604 8.144 -18.086 1.00 96.31 192 MET A O 1
ATOM 1555 N N . TRP A 1 193 ? 11.706 8.853 -17.757 1.00 97.44 193 TRP A N 1
ATOM 1556 C CA . TRP A 1 193 ? 11.786 8.413 -16.362 1.00 97.44 193 TRP A CA 1
ATOM 1557 C C . TRP A 1 193 ? 10.893 9.251 -15.448 1.00 97.44 193 TRP A C 1
ATOM 1559 O O . TRP A 1 193 ? 10.239 8.696 -14.574 1.00 97.44 193 TRP A O 1
ATOM 1569 N N . GLN A 1 194 ? 10.840 10.567 -15.666 1.00 95.44 194 GLN A N 1
ATOM 1570 C CA . GLN A 1 194 ? 9.920 11.454 -14.944 1.00 95.44 194 GLN A CA 1
ATOM 1571 C C . GLN A 1 194 ? 8.465 11.051 -15.193 1.00 95.44 194 GLN A C 1
ATOM 1573 O O . GLN A 1 194 ? 7.661 11.009 -14.269 1.00 95.44 194 GLN A O 1
ATOM 1578 N N . ARG A 1 195 ? 8.136 10.670 -16.433 1.00 96.69 195 ARG A N 1
ATOM 1579 C CA . ARG A 1 195 ? 6.803 10.164 -16.758 1.00 96.69 195 ARG A CA 1
ATOM 1580 C C . ARG A 1 195 ? 6.493 8.838 -16.062 1.00 96.69 195 ARG A C 1
ATOM 1582 O O . ARG A 1 195 ? 5.381 8.655 -15.601 1.00 96.69 195 ARG A O 1
ATOM 1589 N N . MET A 1 196 ? 7.469 7.939 -15.924 1.00 97.69 196 MET A N 1
ATOM 1590 C CA . MET A 1 196 ? 7.286 6.698 -15.157 1.00 97.69 196 MET A CA 1
ATOM 1591 C C . MET A 1 196 ? 6.996 6.941 -13.673 1.00 97.69 196 MET A C 1
ATOM 1593 O O . MET A 1 196 ? 6.240 6.186 -13.071 1.00 97.69 196 MET A O 1
ATOM 1597 N N . GLU A 1 197 ? 7.629 7.951 -13.079 1.00 97.62 197 GLU A N 1
ATOM 1598 C CA . GLU A 1 197 ? 7.368 8.358 -11.696 1.00 97.62 197 GLU A CA 1
ATOM 1599 C C . GLU A 1 197 ? 5.971 8.963 -11.563 1.00 97.62 197 GLU A C 1
ATOM 1601 O O . GLU A 1 197 ? 5.208 8.517 -10.716 1.00 97.62 197 GLU A O 1
ATOM 1606 N N . HIS A 1 198 ? 5.601 9.883 -12.458 1.00 96.81 198 HIS A N 1
ATOM 1607 C CA . HIS A 1 198 ? 4.247 10.439 -12.526 1.00 96.81 198 HIS A CA 1
ATOM 1608 C C . HIS A 1 198 ? 3.173 9.348 -12.684 1.00 96.81 198 HIS A C 1
ATOM 1610 O O . HIS A 1 198 ? 2.142 9.376 -12.020 1.00 96.81 198 HIS A O 1
ATOM 1616 N N . ASP A 1 199 ? 3.436 8.351 -13.530 1.00 96.19 199 ASP A N 1
ATOM 1617 C CA . ASP A 1 199 ? 2.536 7.222 -13.777 1.00 96.19 199 ASP A CA 1
ATOM 1618 C C . ASP A 1 199 ? 2.625 6.138 -12.680 1.00 96.19 199 ASP A C 1
ATOM 1620 O O . ASP A 1 199 ? 2.059 5.055 -12.837 1.00 96.19 199 ASP A O 1
ATOM 1624 N N . ASN A 1 200 ? 3.352 6.393 -11.583 1.00 95.06 200 ASN A N 1
ATOM 1625 C CA . ASN A 1 200 ? 3.515 5.503 -10.432 1.00 95.06 200 ASN A CA 1
ATOM 1626 C C . ASN A 1 200 ? 3.953 4.071 -10.791 1.00 95.06 200 ASN A C 1
ATOM 1628 O O . ASN A 1 200 ? 3.557 3.101 -10.142 1.00 95.06 200 ASN A O 1
ATOM 1632 N N . VAL A 1 201 ? 4.824 3.913 -11.798 1.00 97.31 201 VAL A N 1
ATOM 1633 C CA . VAL A 1 201 ? 5.325 2.590 -12.231 1.00 97.31 201 VAL A CA 1
ATOM 1634 C C . VAL A 1 201 ? 5.998 1.840 -11.078 1.00 97.31 201 VAL A C 1
ATOM 1636 O O . VAL A 1 201 ? 5.886 0.615 -10.971 1.00 97.31 201 VAL A O 1
ATOM 1639 N N . CYS A 1 202 ? 6.693 2.575 -10.208 1.00 96.94 202 CYS A N 1
ATOM 1640 C CA . CYS A 1 202 ? 7.205 2.094 -8.931 1.00 96.94 202 CYS A CA 1
ATOM 1641 C C . CYS A 1 202 ? 6.860 3.127 -7.853 1.00 96.94 202 CYS A C 1
ATOM 1643 O O . CYS A 1 202 ? 7.586 4.094 -7.652 1.00 96.94 202 CYS A O 1
ATOM 1645 N N . LYS A 1 203 ? 5.736 2.899 -7.174 1.00 88.56 203 LYS A N 1
ATOM 1646 C CA . LYS A 1 203 ? 5.056 3.812 -6.243 1.00 88.56 203 LYS A CA 1
ATOM 1647 C C . LYS A 1 203 ? 5.938 4.586 -5.251 1.00 88.56 203 LYS A C 1
ATOM 1649 O O . LYS A 1 203 ? 5.673 5.747 -4.983 1.00 88.56 203 LYS A O 1
ATOM 1654 N N . TYR A 1 204 ? 6.987 3.964 -4.711 1.00 91.25 204 TYR A N 1
ATOM 1655 C CA . TYR A 1 204 ? 7.866 4.580 -3.702 1.00 91.25 204 TYR A CA 1
ATOM 1656 C C . TYR A 1 204 ? 9.259 4.921 -4.243 1.00 91.25 204 TYR A C 1
ATOM 1658 O O . TYR A 1 204 ? 10.226 5.035 -3.486 1.00 91.25 204 TYR A O 1
ATOM 1666 N N . ARG A 1 205 ? 9.411 5.012 -5.568 1.00 95.88 205 ARG A N 1
ATOM 1667 C CA . ARG A 1 205 ? 10.704 5.223 -6.221 1.00 95.88 205 ARG A CA 1
ATOM 1668 C C . ARG A 1 205 ? 10.699 6.505 -7.013 1.00 95.88 205 ARG A C 1
ATOM 1670 O O . ARG A 1 205 ? 9.833 6.725 -7.851 1.00 95.88 205 ARG A O 1
ATOM 1677 N N . SER A 1 206 ? 11.757 7.284 -6.827 1.00 96.38 206 SER A N 1
ATOM 1678 C CA . SER A 1 206 ? 11.985 8.430 -7.686 1.00 96.38 206 SER A CA 1
ATOM 1679 C C . SER A 1 206 ? 12.424 8.012 -9.086 1.00 96.38 206 SER A C 1
ATOM 1681 O O . SER A 1 206 ? 13.052 6.959 -9.280 1.00 96.38 206 SER A O 1
ATOM 1683 N N . TRP A 1 207 ? 12.187 8.877 -10.070 1.00 97.62 207 TRP A N 1
ATOM 1684 C CA . TRP A 1 207 ? 12.651 8.662 -11.445 1.00 97.62 207 TRP A CA 1
ATOM 1685 C C . TRP A 1 207 ? 14.169 8.423 -11.529 1.00 97.62 207 TRP A C 1
ATOM 1687 O O . TRP A 1 207 ? 14.641 7.604 -12.324 1.00 97.62 207 TRP A O 1
ATOM 1697 N N . GLN A 1 208 ? 14.948 9.107 -10.682 1.00 96.75 208 GLN A N 1
ATOM 1698 C CA . GLN A 1 208 ? 16.405 8.964 -10.596 1.00 96.75 208 GLN A CA 1
ATOM 1699 C C . GLN A 1 208 ? 16.792 7.557 -10.140 1.00 96.75 208 GLN A C 1
ATOM 1701 O O . GLN A 1 208 ? 17.677 6.928 -10.729 1.00 96.75 208 GLN A O 1
ATOM 1706 N N . SER A 1 209 ? 16.097 7.056 -9.117 1.00 96.19 209 SER A N 1
ATOM 1707 C CA . SER A 1 209 ? 16.294 5.719 -8.568 1.00 96.19 209 SER A CA 1
ATOM 1708 C C . SER A 1 209 ? 15.964 4.649 -9.610 1.00 96.19 209 SER A C 1
ATOM 1710 O O . SER A 1 209 ? 16.789 3.766 -9.859 1.00 96.19 209 SER A O 1
ATOM 1712 N N . MET A 1 210 ? 14.820 4.771 -10.296 1.00 97.75 210 MET A N 1
ATOM 1713 C CA . MET A 1 210 ? 14.403 3.819 -11.336 1.00 97.75 210 MET A CA 1
ATOM 1714 C C . MET A 1 210 ? 15.395 3.786 -12.500 1.00 97.75 210 MET A C 1
ATOM 1716 O O . MET A 1 210 ? 15.820 2.714 -12.939 1.00 97.75 210 MET A O 1
ATOM 1720 N N . LYS A 1 211 ? 15.841 4.964 -12.954 1.00 96.56 211 LYS A N 1
ATOM 1721 C CA . LYS A 1 211 ? 16.871 5.084 -13.990 1.00 96.56 211 LYS A CA 1
ATOM 1722 C C . LYS A 1 211 ? 18.165 4.392 -13.568 1.00 96.56 211 LYS A C 1
ATOM 1724 O O . LYS A 1 211 ? 18.746 3.633 -14.347 1.00 96.56 211 LYS A O 1
ATOM 1729 N N . GLN A 1 212 ? 18.634 4.635 -12.344 1.00 95.88 212 GLN A N 1
ATOM 1730 C CA . GLN A 1 212 ? 19.862 4.024 -11.844 1.00 95.88 212 GLN A CA 1
ATOM 1731 C C . GLN A 1 212 ? 19.728 2.500 -11.724 1.00 95.88 212 GLN A C 1
ATOM 1733 O O . GLN A 1 212 ? 20.642 1.781 -12.142 1.00 95.88 212 GLN A O 1
ATOM 1738 N N . ARG A 1 213 ? 18.589 2.006 -11.217 1.00 96.75 213 ARG A N 1
ATOM 1739 C CA . ARG A 1 213 ? 18.274 0.573 -11.139 1.00 96.75 213 ARG A CA 1
ATOM 1740 C C . ARG A 1 213 ? 18.322 -0.074 -12.516 1.00 96.75 213 ARG A C 1
ATOM 1742 O O . ARG A 1 213 ? 18.992 -1.096 -12.685 1.00 96.75 213 ARG A O 1
ATOM 1749 N N . TYR A 1 214 ? 17.691 0.558 -13.506 1.00 96.38 214 TYR A N 1
ATOM 1750 C CA . TYR A 1 214 ? 17.692 0.054 -14.870 1.00 96.38 214 TYR A CA 1
ATOM 1751 C C . TYR A 1 214 ? 19.107 -0.044 -15.442 1.00 96.38 214 TYR A C 1
ATOM 1753 O O . TYR A 1 214 ? 19.497 -1.083 -15.968 1.00 96.38 214 TYR A O 1
ATOM 1761 N N . LEU A 1 215 ? 19.903 1.019 -15.305 1.00 92.88 215 LEU A N 1
ATOM 1762 C CA . LEU A 1 215 ? 21.247 1.079 -15.878 1.00 92.88 215 LEU A CA 1
ATOM 1763 C C . LEU A 1 215 ? 22.226 0.082 -15.246 1.00 92.88 215 LEU A C 1
ATOM 1765 O O . LEU A 1 215 ? 23.054 -0.469 -15.971 1.00 92.88 215 LEU A O 1
ATOM 1769 N N . LYS A 1 216 ? 22.151 -0.127 -13.926 1.00 94.06 216 LYS A N 1
ATOM 1770 C CA . LYS A 1 216 ? 23.096 -0.981 -13.189 1.00 94.06 216 LYS A CA 1
ATOM 1771 C C . LYS A 1 216 ? 22.712 -2.459 -13.179 1.00 94.06 216 LYS A C 1
ATOM 1773 O O . LYS A 1 216 ? 23.601 -3.303 -13.245 1.00 94.06 216 LYS A O 1
ATOM 1778 N N . HIS A 1 217 ? 21.421 -2.771 -13.082 1.00 95.25 217 HIS A N 1
ATOM 1779 C CA . HIS A 1 217 ? 20.956 -4.141 -12.849 1.00 95.25 217 HIS A CA 1
ATOM 1780 C C . HIS A 1 217 ? 20.160 -4.677 -14.039 1.00 95.25 217 HIS A C 1
ATOM 1782 O O . HIS A 1 217 ? 20.627 -5.590 -14.718 1.00 95.25 217 HIS A O 1
ATOM 1788 N N . ILE A 1 218 ? 19.016 -4.062 -14.356 1.00 95.56 218 ILE A N 1
ATOM 1789 C CA . ILE A 1 218 ? 18.085 -4.574 -15.380 1.00 95.56 218 ILE A CA 1
ATOM 1790 C C . ILE A 1 218 ? 18.762 -4.672 -16.749 1.00 95.56 218 ILE A C 1
ATOM 1792 O O . ILE A 1 218 ? 18.649 -5.679 -17.437 1.00 95.56 218 ILE A O 1
ATOM 1796 N N . LYS A 1 219 ? 19.519 -3.648 -17.149 1.00 93.75 219 LYS A N 1
ATOM 1797 C CA . LYS A 1 219 ? 20.239 -3.622 -18.426 1.00 93.75 219 LYS A CA 1
ATOM 1798 C C . LYS A 1 219 ? 21.210 -4.793 -18.576 1.00 93.75 219 LYS A C 1
ATOM 1800 O O . LYS A 1 219 ? 21.362 -5.313 -19.680 1.00 93.75 219 LYS A O 1
ATOM 1805 N N . ASN A 1 220 ? 21.905 -5.163 -17.506 1.00 92.75 220 ASN A N 1
ATOM 1806 C CA . ASN A 1 220 ? 22.859 -6.267 -17.542 1.00 92.75 220 ASN A CA 1
ATOM 1807 C C . ASN A 1 220 ? 22.117 -7.602 -17.614 1.00 92.75 220 ASN A C 1
ATOM 1809 O O . ASN A 1 220 ? 22.468 -8.437 -18.443 1.00 92.75 220 ASN A O 1
ATOM 1813 N N . ASP A 1 221 ? 21.037 -7.744 -16.845 1.00 93.19 221 ASP A N 1
ATOM 1814 C CA . ASP A 1 221 ? 20.183 -8.930 -16.881 1.00 93.19 221 ASP A CA 1
ATOM 1815 C C . ASP A 1 221 ? 19.546 -9.150 -18.268 1.00 93.19 221 ASP A C 1
ATOM 1817 O O . ASP A 1 221 ? 19.595 -10.248 -18.808 1.00 93.19 221 ASP A O 1
ATOM 1821 N N . LEU A 1 222 ? 19.079 -8.088 -18.936 1.00 93.06 222 LEU A N 1
ATOM 1822 C CA . LEU A 1 222 ? 18.542 -8.152 -20.308 1.00 93.06 222 LEU A CA 1
ATOM 1823 C C . LEU A 1 222 ? 19.573 -8.569 -21.374 1.00 93.06 222 LEU A C 1
ATOM 1825 O O . LEU A 1 222 ? 19.198 -9.026 -22.456 1.00 93.06 222 LEU A O 1
ATOM 1829 N N . ASN A 1 223 ? 20.867 -8.374 -21.113 1.00 89.00 223 ASN A N 1
ATOM 1830 C CA . ASN A 1 223 ? 21.937 -8.830 -22.006 1.00 89.00 223 ASN A CA 1
ATOM 1831 C C . ASN A 1 223 ? 22.429 -10.243 -21.658 1.00 89.00 223 ASN A C 1
ATOM 1833 O O . ASN A 1 223 ? 23.212 -10.813 -22.419 1.00 89.00 223 ASN A O 1
ATOM 1837 N N . SER A 1 224 ? 21.988 -10.809 -20.533 1.00 89.88 224 SER A N 1
ATOM 1838 C CA . SER A 1 224 ? 22.294 -12.185 -20.156 1.00 89.88 224 SER A CA 1
ATOM 1839 C C . SER A 1 224 ? 21.545 -13.171 -21.054 1.00 89.88 224 SER A C 1
ATOM 1841 O O . SER A 1 224 ? 20.415 -12.924 -21.474 1.00 89.88 224 SER A O 1
ATOM 1843 N N . LYS A 1 225 ? 22.154 -14.336 -21.312 1.00 81.62 225 LYS A N 1
ATOM 1844 C CA . LYS A 1 225 ? 21.495 -15.445 -22.028 1.00 81.62 225 LYS A CA 1
ATOM 1845 C C . LYS A 1 225 ? 20.294 -16.009 -21.253 1.00 81.62 225 LYS A C 1
ATOM 1847 O O . LYS A 1 225 ? 19.422 -16.616 -21.861 1.00 81.62 225 LYS A O 1
ATOM 1852 N N . LYS A 1 226 ? 20.256 -15.818 -19.930 1.00 85.38 226 LYS A N 1
ATOM 1853 C CA . LYS A 1 226 ? 19.217 -16.325 -19.023 1.00 85.38 226 LYS A CA 1
ATOM 1854 C C . LYS A 1 226 ? 18.672 -15.173 -18.174 1.00 85.38 226 LYS A C 1
ATOM 1856 O O . LYS A 1 226 ? 18.986 -15.076 -16.993 1.00 85.38 226 LYS A O 1
ATOM 1861 N N . HIS A 1 227 ? 17.933 -14.265 -18.807 1.00 90.06 227 HIS A N 1
ATOM 1862 C CA . HIS A 1 227 ? 17.344 -13.107 -18.130 1.00 90.06 227 HIS A CA 1
ATOM 1863 C C . HIS A 1 227 ? 16.185 -13.510 -17.207 1.00 90.06 227 HIS A C 1
ATOM 1865 O O . HIS A 1 227 ? 15.476 -14.483 -17.472 1.00 90.06 227 HIS A O 1
ATOM 1871 N N . SER A 1 228 ? 15.917 -12.712 -16.174 1.00 88.31 228 SER A N 1
ATOM 1872 C CA . SER A 1 228 ? 14.895 -13.017 -15.161 1.00 88.31 228 SER A CA 1
ATOM 1873 C C . SER A 1 228 ? 13.443 -12.706 -15.568 1.00 88.31 228 SER A C 1
ATOM 1875 O O . SER A 1 228 ? 12.527 -12.961 -14.797 1.00 88.31 228 SER A O 1
ATOM 1877 N N . PHE A 1 229 ? 13.194 -12.173 -16.771 1.00 92.69 229 PHE A N 1
ATOM 1878 C CA . PHE A 1 229 ? 11.868 -11.690 -17.190 1.00 92.69 229 PHE A CA 1
ATOM 1879 C C . PHE A 1 229 ? 11.075 -12.707 -18.046 1.00 92.69 229 PHE A C 1
ATOM 1881 O O . PHE A 1 229 ? 11.272 -12.750 -19.263 1.00 92.69 229 PHE A O 1
ATOM 1888 N N . PRO A 1 230 ? 10.121 -13.478 -17.486 1.00 88.56 230 PRO A N 1
ATOM 1889 C CA . PRO A 1 230 ? 9.438 -14.561 -18.212 1.00 88.56 230 PRO A CA 1
ATOM 1890 C C . PRO A 1 230 ? 8.488 -14.073 -19.317 1.00 88.56 230 PRO A C 1
ATOM 1892 O O . PRO A 1 230 ? 8.216 -14.788 -20.273 1.00 88.56 230 PRO A O 1
ATOM 1895 N N . PHE A 1 231 ? 7.994 -12.835 -19.224 1.00 91.81 231 PHE A N 1
ATOM 1896 C CA . PHE A 1 231 ? 7.053 -12.265 -20.197 1.00 91.81 231 PHE A CA 1
ATOM 1897 C C . PHE A 1 231 ? 7.730 -11.743 -21.481 1.00 91.81 231 PHE A C 1
ATOM 1899 O O . PHE A 1 231 ? 7.052 -11.242 -22.390 1.00 91.81 231 PHE A O 1
ATOM 1906 N N . LEU A 1 232 ? 9.064 -11.786 -21.558 1.00 93.69 232 LEU A N 1
ATOM 1907 C CA . LEU A 1 232 ? 9.805 -11.315 -22.722 1.00 93.69 232 LEU A CA 1
ATOM 1908 C C . LEU A 1 232 ? 9.859 -12.388 -23.806 1.00 93.69 232 LEU A C 1
ATOM 1910 O O . LEU A 1 232 ? 10.647 -13.324 -23.757 1.00 93.69 232 LEU A O 1
ATOM 1914 N N . THR A 1 233 ? 9.071 -12.186 -24.859 1.00 93.38 233 THR A N 1
ATOM 1915 C CA . THR A 1 233 ? 9.259 -12.907 -26.127 1.00 93.38 233 THR A CA 1
ATOM 1916 C C . THR A 1 233 ? 10.610 -12.532 -26.761 1.00 93.38 233 THR A C 1
ATOM 1918 O O . THR A 1 233 ? 10.996 -11.359 -26.649 1.00 93.38 233 THR A O 1
ATOM 1921 N N . PRO A 1 234 ? 11.255 -13.421 -27.543 1.00 92.81 234 PRO A N 1
ATOM 1922 C CA . PRO A 1 234 ? 12.529 -13.136 -28.216 1.00 92.81 234 PRO A CA 1
ATOM 1923 C C . PRO A 1 234 ? 12.534 -11.825 -29.018 1.00 92.81 234 PRO A C 1
ATOM 1925 O O . PRO A 1 234 ? 13.495 -11.062 -28.968 1.00 92.81 234 PRO A O 1
ATOM 1928 N N . LYS A 1 235 ? 11.416 -11.495 -29.679 1.00 92.69 235 LYS A N 1
ATOM 1929 C CA . LYS A 1 235 ? 11.251 -10.246 -30.442 1.00 92.69 235 LYS A CA 1
ATOM 1930 C C . LYS A 1 235 ? 11.302 -8.992 -29.558 1.00 92.69 235 LYS A C 1
ATOM 1932 O O . LYS A 1 235 ? 11.983 -8.026 -29.888 1.00 92.69 235 LYS A O 1
ATOM 1937 N N . LYS A 1 236 ? 10.605 -8.996 -28.415 1.00 93.06 236 LYS A N 1
ATOM 1938 C CA . LYS A 1 236 ? 10.625 -7.882 -27.443 1.00 93.06 236 LYS A CA 1
ATOM 1939 C C . LYS A 1 236 ? 12.012 -7.708 -26.824 1.00 93.06 236 LYS A C 1
ATOM 1941 O O . LYS A 1 236 ? 12.480 -6.578 -26.694 1.00 93.06 236 LYS A O 1
ATOM 1946 N N . LEU A 1 237 ? 12.674 -8.817 -26.494 1.00 93.44 237 LEU A N 1
ATOM 1947 C CA . LEU A 1 237 ? 14.045 -8.805 -25.989 1.00 93.44 237 LEU A CA 1
ATOM 1948 C C . LEU A 1 237 ? 15.006 -8.193 -27.016 1.00 93.44 237 LEU A C 1
ATOM 1950 O O . LEU A 1 237 ? 15.790 -7.309 -26.677 1.00 93.44 237 LEU A O 1
ATOM 1954 N N . GLN A 1 238 ? 14.892 -8.598 -28.283 1.00 93.25 238 GLN A N 1
ATOM 1955 C CA . GLN A 1 238 ? 15.706 -8.064 -29.370 1.00 93.25 238 GLN A CA 1
ATOM 1956 C C . GLN A 1 238 ? 15.534 -6.545 -29.526 1.00 93.25 238 GLN A C 1
ATOM 1958 O O . GLN A 1 238 ? 16.528 -5.833 -29.657 1.00 93.25 238 GLN A O 1
ATOM 1963 N N . ILE A 1 239 ? 14.301 -6.031 -29.446 1.00 92.19 239 ILE A N 1
ATOM 1964 C CA . ILE A 1 239 ? 14.019 -4.585 -29.505 1.00 92.19 239 ILE A CA 1
ATOM 1965 C C . ILE A 1 239 ? 14.714 -3.838 -28.355 1.00 92.19 239 ILE A C 1
ATOM 1967 O O . ILE A 1 239 ? 15.359 -2.812 -28.582 1.00 92.19 239 ILE A O 1
ATOM 1971 N N . LEU A 1 240 ? 14.634 -4.359 -27.126 1.00 92.44 240 LEU A N 1
ATOM 1972 C CA . LEU A 1 240 ? 15.312 -3.764 -25.970 1.00 92.44 240 LEU A CA 1
ATOM 1973 C C . LEU A 1 240 ? 16.836 -3.759 -26.150 1.00 92.44 240 LEU A C 1
ATOM 1975 O O . LEU A 1 240 ? 17.486 -2.734 -25.943 1.00 92.44 240 LEU A O 1
ATOM 1979 N N . GLN A 1 241 ? 17.410 -4.876 -26.598 1.00 91.38 241 GLN A N 1
ATOM 1980 C CA . GLN A 1 241 ? 18.847 -4.995 -26.849 1.00 91.38 241 GLN A CA 1
ATOM 1981 C C . GLN A 1 241 ? 19.322 -4.051 -27.966 1.00 91.38 241 GLN A C 1
ATOM 1983 O O . GLN A 1 241 ? 20.387 -3.439 -27.844 1.00 91.38 241 GLN A O 1
ATOM 1988 N N . GLN A 1 242 ? 18.536 -3.879 -29.032 1.00 89.94 242 GLN A N 1
ATOM 1989 C CA . GLN A 1 242 ? 18.826 -2.917 -30.101 1.00 89.94 242 GLN A CA 1
ATOM 1990 C C . GLN A 1 242 ? 18.832 -1.477 -29.579 1.00 89.94 242 GLN A C 1
ATOM 1992 O O . GLN A 1 242 ? 19.779 -0.733 -29.849 1.00 89.94 242 GLN A O 1
ATOM 1997 N N . GLY A 1 243 ? 17.841 -1.101 -28.768 1.00 87.19 243 GLY A N 1
ATOM 1998 C CA . GLY A 1 243 ? 17.777 0.220 -28.142 1.00 87.19 243 GLY A CA 1
ATOM 1999 C C . GLY A 1 243 ? 18.994 0.537 -27.265 1.00 87.19 243 GLY A C 1
ATOM 2000 O O . GLY A 1 243 ? 19.563 1.630 -27.336 1.00 87.19 243 GLY A O 1
ATOM 2001 N N . LEU A 1 244 ? 19.487 -0.459 -26.521 1.00 85.12 244 LEU A N 1
ATOM 2002 C CA . LEU A 1 244 ? 20.708 -0.342 -25.716 1.00 85.12 244 LEU A CA 1
ATOM 2003 C C . LEU A 1 244 ? 21.977 -0.143 -26.563 1.00 85.12 244 LEU A C 1
ATOM 2005 O O . LEU A 1 244 ? 22.891 0.571 -26.138 1.00 85.12 244 LEU A O 1
ATOM 2009 N N . ARG A 1 245 ? 22.052 -0.763 -27.749 1.00 84.00 245 ARG A N 1
ATOM 2010 C CA . ARG A 1 245 ? 23.171 -0.593 -28.695 1.00 84.00 245 ARG A CA 1
ATOM 2011 C C . ARG A 1 245 ? 23.132 0.775 -29.376 1.00 84.00 245 ARG A C 1
ATOM 2013 O O . ARG A 1 245 ? 24.177 1.412 -29.507 1.00 84.00 245 ARG A O 1
ATOM 2020 N N . TYR A 1 246 ? 21.943 1.259 -29.735 1.00 80.06 246 TYR A N 1
ATOM 2021 C CA . TYR A 1 246 ? 21.757 2.560 -30.385 1.00 80.06 246 TYR A CA 1
ATOM 2022 C C . TYR A 1 246 ? 22.275 3.724 -29.523 1.00 80.06 246 TYR A C 1
ATOM 2024 O O . TYR A 1 246 ? 22.977 4.610 -30.013 1.00 80.06 246 TYR A O 1
ATOM 2032 N N . GLY A 1 247 ? 22.028 3.674 -28.209 1.00 67.75 247 GLY A N 1
ATOM 2033 C CA . GLY A 1 247 ? 22.533 4.678 -27.268 1.00 67.75 247 GLY A CA 1
ATOM 2034 C C . GLY A 1 247 ? 24.065 4.777 -27.202 1.00 67.75 247 GLY A C 1
ATOM 2035 O O . GLY A 1 247 ? 24.582 5.869 -26.971 1.00 67.75 247 GLY A O 1
ATOM 2036 N N . LYS A 1 248 ? 24.802 3.676 -27.432 1.00 67.38 248 LYS A N 1
ATOM 2037 C CA . LYS A 1 248 ? 26.279 3.688 -27.466 1.00 67.38 248 LYS A CA 1
ATOM 2038 C C . LYS A 1 248 ? 26.810 4.399 -28.712 1.00 67.38 248 LYS A C 1
ATOM 2040 O O . LYS A 1 248 ? 27.703 5.229 -28.586 1.00 67.38 248 LYS A O 1
ATOM 2045 N N . LYS A 1 249 ? 26.230 4.119 -29.887 1.00 67.88 249 LYS A N 1
ATOM 2046 C CA . LYS A 1 249 ? 26.663 4.702 -31.168 1.00 67.88 249 LYS A CA 1
ATOM 2047 C C . LYS A 1 249 ? 26.518 6.228 -31.174 1.00 67.88 249 LYS A C 1
ATOM 2049 O O . LYS A 1 249 ? 27.489 6.928 -31.422 1.00 67.88 249 LYS A O 1
ATOM 2054 N N . LYS A 1 250 ? 25.362 6.743 -30.732 1.00 67.06 250 LYS A N 1
ATOM 2055 C CA . LYS A 1 250 ? 25.109 8.194 -30.647 1.00 67.06 250 LYS A CA 1
ATOM 2056 C C . LYS A 1 250 ? 26.077 8.930 -29.705 1.00 67.06 250 LYS A C 1
ATOM 2058 O O . LYS A 1 250 ? 26.363 10.104 -29.923 1.00 67.06 250 LYS A O 1
ATOM 2063 N N . ASN A 1 251 ? 26.561 8.267 -28.650 1.00 66.62 251 ASN A N 1
ATOM 2064 C CA . ASN A 1 251 ? 27.540 8.859 -27.734 1.00 66.62 251 ASN A CA 1
ATOM 2065 C C . ASN A 1 251 ? 28.935 8.935 -28.381 1.00 66.62 251 ASN A C 1
ATOM 2067 O O . ASN A 1 251 ? 29.566 9.985 -28.342 1.00 66.62 251 ASN A O 1
ATOM 2071 N N . ILE A 1 252 ? 29.363 7.863 -29.056 1.00 72.31 252 ILE A N 1
ATOM 2072 C CA . ILE A 1 252 ? 30.629 7.824 -29.808 1.00 72.31 252 ILE A CA 1
ATOM 2073 C C . ILE A 1 252 ? 30.645 8.906 -30.894 1.00 72.31 252 ILE A C 1
ATOM 2075 O O . ILE A 1 252 ? 31.603 9.670 -30.976 1.00 72.31 252 ILE A O 1
ATOM 2079 N N . ASP A 1 253 ? 29.562 9.031 -31.663 1.00 71.19 253 ASP A N 1
ATOM 2080 C CA . ASP A 1 253 ? 29.453 10.038 -32.724 1.00 71.19 253 ASP A CA 1
ATOM 2081 C C . ASP A 1 253 ? 29.541 11.468 -32.155 1.00 71.19 253 ASP A C 1
ATOM 2083 O O . ASP A 1 253 ? 30.208 12.334 -32.721 1.00 71.19 253 ASP A O 1
ATOM 2087 N N . ARG A 1 254 ? 28.924 11.723 -30.990 1.00 72.94 254 ARG A N 1
ATOM 2088 C CA . ARG A 1 254 ? 28.974 13.035 -30.325 1.00 72.94 254 ARG A CA 1
ATOM 2089 C C . ARG A 1 254 ? 30.377 13.378 -29.821 1.00 72.94 254 ARG A C 1
ATOM 2091 O O . ARG A 1 254 ? 30.799 14.524 -29.961 1.00 72.94 254 ARG A O 1
ATOM 2098 N N . GLU A 1 255 ? 31.088 12.415 -29.243 1.00 74.75 255 GLU A N 1
ATOM 2099 C CA . GLU A 1 255 ? 32.469 12.614 -28.788 1.00 74.75 255 GLU A CA 1
ATOM 2100 C C . GLU A 1 255 ? 33.435 12.791 -29.970 1.00 74.75 255 GLU A C 1
ATOM 2102 O O . GLU A 1 255 ? 34.289 13.677 -29.932 1.00 74.75 255 GLU A O 1
ATOM 2107 N N . ALA A 1 256 ? 33.240 12.059 -31.072 1.00 74.19 256 ALA A N 1
ATOM 2108 C CA . ALA A 1 256 ? 34.008 12.246 -32.303 1.00 74.19 256 ALA A CA 1
ATOM 2109 C C . ALA A 1 256 ? 33.817 13.652 -32.908 1.00 74.19 256 ALA A C 1
ATOM 2111 O O . ALA A 1 256 ? 34.788 14.284 -33.328 1.00 74.19 256 ALA A O 1
ATOM 2112 N N . ILE A 1 257 ? 32.586 14.182 -32.900 1.00 78.44 257 ILE A N 1
ATOM 2113 C CA . ILE A 1 257 ? 32.294 15.554 -33.349 1.00 78.44 257 ILE A CA 1
ATOM 2114 C C . ILE A 1 257 ? 32.975 16.590 -32.440 1.00 78.44 257 ILE A C 1
ATOM 2116 O O . ILE A 1 257 ? 33.615 17.513 -32.946 1.00 78.44 257 ILE A O 1
ATOM 2120 N N . LYS A 1 258 ? 32.906 16.428 -31.109 1.00 78.12 258 LYS A N 1
ATOM 2121 C CA . LYS A 1 258 ? 33.595 17.327 -30.160 1.00 78.12 258 LYS A CA 1
ATOM 2122 C C . LYS A 1 258 ? 35.113 17.334 -30.362 1.00 78.12 258 LYS A C 1
ATOM 2124 O O . LYS A 1 258 ? 35.717 18.404 -30.394 1.00 78.12 258 LYS A O 1
ATOM 2129 N N . LEU A 1 259 ? 35.723 16.159 -30.533 1.00 76.00 259 LEU A N 1
ATOM 2130 C CA . LEU A 1 259 ? 37.157 16.018 -30.815 1.00 76.00 259 LEU A CA 1
ATOM 2131 C C . LEU A 1 259 ? 37.554 16.745 -32.103 1.00 76.00 259 LEU A C 1
ATOM 2133 O O . LEU A 1 259 ? 38.573 17.438 -32.129 1.00 76.00 259 LEU A O 1
ATOM 2137 N N . ARG A 1 260 ? 36.728 16.642 -33.154 1.00 72.56 260 ARG A N 1
ATOM 2138 C CA . ARG A 1 260 ? 36.970 17.332 -34.427 1.00 72.56 260 ARG A CA 1
ATOM 2139 C C . ARG A 1 260 ? 36.946 18.855 -34.261 1.00 72.56 260 ARG A C 1
ATOM 2141 O O . ARG A 1 260 ? 37.850 19.507 -34.766 1.00 72.56 260 ARG A O 1
ATOM 2148 N N . CYS A 1 261 ? 35.991 19.406 -33.507 1.00 69.44 261 CYS A N 1
ATOM 2149 C CA . CYS A 1 261 ? 35.897 20.850 -33.250 1.00 69.44 261 CYS A CA 1
ATOM 2150 C C . CYS A 1 261 ? 37.034 21.396 -32.367 1.00 69.44 261 CYS A C 1
ATOM 2152 O O . CYS A 1 261 ? 37.500 22.514 -32.588 1.00 69.44 261 CYS A O 1
ATOM 2154 N N . ASN A 1 262 ? 37.511 20.622 -31.388 1.00 67.19 262 ASN A N 1
ATOM 2155 C CA . ASN A 1 262 ? 38.604 21.058 -30.513 1.00 67.19 262 ASN A CA 1
ATOM 2156 C C . ASN A 1 262 ? 39.959 21.082 -31.239 1.00 67.19 262 ASN A C 1
ATOM 2158 O O . ASN A 1 262 ? 40.770 21.972 -30.992 1.00 67.19 262 ASN A O 1
ATOM 2162 N N . LYS A 1 263 ? 40.192 20.163 -32.189 1.00 63.66 263 LYS A N 1
ATOM 2163 C CA . LYS A 1 263 ? 41.431 20.131 -32.985 1.00 63.66 263 LYS A CA 1
ATOM 2164 C C . LYS A 1 263 ? 41.566 21.339 -33.922 1.00 63.66 263 LYS A C 1
ATOM 2166 O O . LYS A 1 263 ? 42.678 21.795 -34.158 1.00 63.66 263 LYS A O 1
ATOM 2171 N N . THR A 1 264 ? 40.454 21.892 -34.413 1.00 58.78 264 THR A N 1
ATOM 2172 C CA . THR A 1 264 ? 40.458 23.080 -35.287 1.00 58.78 264 THR A CA 1
ATOM 2173 C C . THR A 1 264 ? 40.747 24.378 -34.523 1.00 58.78 264 THR A C 1
ATOM 2175 O O . THR A 1 264 ? 41.354 25.282 -35.083 1.00 58.78 264 THR A O 1
ATOM 2178 N N . ARG A 1 265 ? 40.383 24.474 -33.233 1.00 56.34 265 ARG A N 1
ATOM 2179 C CA . ARG A 1 265 ? 40.683 25.657 -32.398 1.00 56.34 265 ARG A CA 1
ATOM 2180 C C . ARG A 1 265 ? 42.166 25.794 -32.051 1.00 56.34 265 ARG A C 1
ATOM 2182 O O . ARG A 1 265 ? 42.673 26.908 -32.034 1.00 56.34 265 ARG A O 1
ATOM 2189 N N . ASN A 1 266 ? 42.872 24.681 -31.860 1.00 57.28 266 ASN A N 1
ATOM 2190 C CA . ASN A 1 266 ? 44.306 24.705 -31.552 1.00 57.28 266 ASN 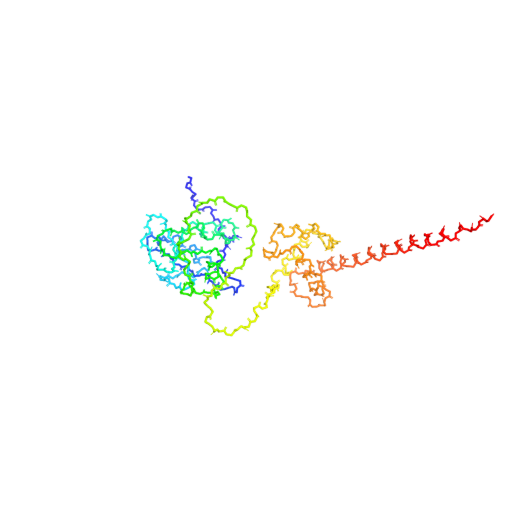A CA 1
ATOM 2191 C C . ASN A 1 266 ? 45.189 25.066 -32.761 1.00 57.28 266 ASN A C 1
ATOM 2193 O O . ASN A 1 266 ? 46.371 25.321 -32.579 1.00 57.28 266 ASN A O 1
ATOM 2197 N N . PHE A 1 267 ? 44.641 25.097 -33.980 1.00 53.34 267 PHE A N 1
ATOM 2198 C CA . PHE A 1 267 ? 45.405 25.417 -35.191 1.00 53.34 267 PHE A CA 1
ATOM 2199 C C . PHE A 1 267 ? 45.406 26.919 -35.536 1.00 53.34 267 PHE A C 1
ATOM 2201 O O . PHE A 1 267 ? 46.292 27.376 -36.245 1.00 53.34 267 PHE A O 1
ATOM 2208 N N . TYR A 1 268 ? 44.458 27.705 -35.008 1.00 54.28 268 TYR A N 1
ATOM 2209 C CA . TYR A 1 268 ? 44.348 29.152 -35.275 1.00 54.28 268 TYR A CA 1
ATOM 2210 C C . TYR A 1 268 ? 44.782 30.046 -34.097 1.00 54.28 268 TYR A C 1
ATOM 2212 O O . TYR A 1 268 ? 44.774 31.265 -34.228 1.00 54.28 268 TYR A O 1
ATOM 2220 N N . GLY A 1 269 ? 45.169 29.467 -32.954 1.00 52.97 269 GLY A N 1
ATOM 2221 C CA . GLY A 1 269 ? 45.537 30.206 -31.735 1.00 52.97 269 GLY A CA 1
ATOM 2222 C C . GLY A 1 269 ? 47.033 30.491 -31.537 1.00 52.97 269 GLY A C 1
ATOM 2223 O O . GLY A 1 269 ? 47.388 31.057 -30.511 1.00 52.97 269 GLY A O 1
ATOM 2224 N N . SER A 1 270 ? 47.908 30.102 -32.471 1.00 53.56 270 SER A N 1
ATOM 2225 C CA . SER A 1 270 ? 49.373 30.253 -32.339 1.00 53.56 270 SER A CA 1
ATOM 2226 C C . SER A 1 270 ? 49.998 31.205 -33.363 1.00 53.56 270 SER A C 1
ATOM 2228 O O . SER A 1 270 ? 51.183 31.088 -33.648 1.00 53.56 270 SER A O 1
ATOM 2230 N N . THR A 1 271 ? 49.230 32.158 -33.899 1.00 55.91 271 THR A N 1
ATOM 2231 C CA . THR A 1 271 ? 49.766 33.160 -34.839 1.00 55.91 271 THR A CA 1
ATOM 2232 C C . THR A 1 271 ? 49.372 34.570 -34.417 1.00 55.91 271 THR A C 1
ATOM 2234 O O . THR A 1 271 ? 48.553 35.215 -35.058 1.00 55.91 271 THR A O 1
ATOM 2237 N N . THR A 1 272 ? 49.951 35.053 -33.323 1.00 53.81 272 THR A N 1
ATOM 2238 C CA . THR A 1 272 ? 50.205 36.490 -33.153 1.00 53.81 272 THR A CA 1
ATOM 2239 C C . THR A 1 272 ? 51.580 36.635 -32.529 1.00 53.81 272 THR A C 1
ATOM 2241 O O . THR A 1 272 ? 51.733 36.699 -31.309 1.00 53.81 272 THR A O 1
ATOM 2244 N N . ASP A 1 273 ? 52.566 36.600 -33.418 1.00 50.50 273 ASP A N 1
ATOM 2245 C CA . ASP A 1 273 ? 53.900 37.124 -33.199 1.00 50.50 273 ASP A CA 1
ATOM 2246 C C . ASP A 1 273 ? 53.830 38.629 -32.925 1.00 50.50 273 ASP A C 1
ATOM 2248 O O . ASP A 1 273 ? 53.181 39.388 -33.643 1.00 50.50 273 ASP A O 1
ATOM 2252 N N . SER A 1 274 ? 54.512 39.025 -31.854 1.00 56.06 274 SER A N 1
ATOM 2253 C CA . SER A 1 274 ? 55.674 39.910 -31.921 1.00 56.06 274 SER A CA 1
ATOM 2254 C C . SER A 1 274 ? 55.668 40.934 -33.062 1.00 56.06 274 SER A C 1
ATOM 2256 O O . SER A 1 274 ? 56.026 40.637 -34.200 1.00 56.06 274 SER A O 1
ATOM 2258 N N . SER A 1 275 ? 55.359 42.184 -32.740 1.00 55.78 275 SER A N 1
ATOM 2259 C CA . SER A 1 275 ? 55.887 43.327 -33.484 1.00 55.78 275 SER A CA 1
ATOM 2260 C C . SER A 1 275 ? 56.306 44.386 -32.476 1.00 55.78 275 SER A C 1
ATOM 2262 O O . SER A 1 275 ? 55.468 44.995 -31.810 1.00 55.78 275 SER A O 1
ATOM 2264 N N . SER A 1 276 ? 57.627 44.465 -32.322 1.00 58.97 276 SER A N 1
ATOM 2265 C CA . SER A 1 276 ? 58.382 45.566 -31.728 1.00 58.97 276 SER A CA 1
ATOM 2266 C C . SER A 1 276 ? 58.313 46.821 -32.592 1.00 58.97 276 SER A C 1
ATOM 2268 O O . SER A 1 276 ? 58.083 46.675 -33.814 1.00 58.97 276 SER A O 1
#

pLDDT: mean 82.03, std 19.4, range [34.03, 98.31]

Organism: NCBI:txid742174

InterPro domains:
  IPR009057 Homedomain-like superfamily [SSF46689] (163-219)
  IPR015010 TERF2-interacting telomeric protein 1, Myb domain [PF08914] (166-221)
  IPR039595 TE2IP/Rap1 [PTHR16466] (17-244)

Radius of gyration: 28.36 Å; chains: 1; bounding box: 85×62×64 Å

Secondary structure (DSSP, 8-state):
----GGG--TTS-----B-TTSPBPEEEE-GGG--HHHHHHHHHTT-EEESS--TTEEEEE-TTT-----SS--EEETHHHHHHHHHTS---GGGGB-TTS-S----HHHHIIIIIS-SS-GGG-----S--------------------------------PPPPPHHHHHHHHHHHHHTTGGGTTT-HHHHHHHHHTTTTTT--HHHHHHHIIIIIHHHHHSTT-S-TT--HHHHHHHHHHHHHHHHHHHHHHHHHHHHHHHHHHHSS------

Foldseek 3Di:
DPDPCPPPPVPPQQQAQAAPVRHAFEEEEAPQRPPVVLVVSCVVSVHHYDPDDFQQYAYEYDAPRGPAADAQHFHFHNCQSVVCSVVSHRDQRLVGTRPPRYPADDGSVRNCCRHRVVVGTSVPDDGDDPPPDDDDDDDDDDDDDDDDDDDDDDDDDPPPPPPDDDDPQLLQLLLVLCLVVVCLQVLVPLVSLCVCCVVPSPVPDHSVRSSVCCVPPVVVLLVDPHHPHPPDDPVSSVSNVVSVVNVVVVVVVVVVVVVVVVVVVVVPPPPDDDDD